Protein AF-A0A7C5SLJ6-F1 (afdb_monomer)

pLDDT: mean 81.87, std 17.74, range [29.31, 98.5]

Solvent-accessible surface area (backbone atoms only — not comparable to full-atom values): 11550 Å² total; per-residue (Å²): 132,82,86,80,80,79,69,95,78,56,47,81,60,58,61,64,65,55,80,86,71,57,45,38,49,37,50,39,62,35,26,90,88,43,89,46,46,55,52,70,67,54,54,52,49,56,41,39,77,71,52,28,40,84,74,45,76,78,46,78,46,74,47,69,99,76,61,54,35,34,39,34,35,35,36,30,28,25,54,71,58,47,50,46,37,69,77,47,61,68,72,78,75,74,52,80,62,54,58,51,52,50,52,37,51,53,49,32,43,76,69,72,28,39,42,30,30,35,40,37,78,49,74,68,43,50,67,40,47,89,58,55,73,74,44,95,68,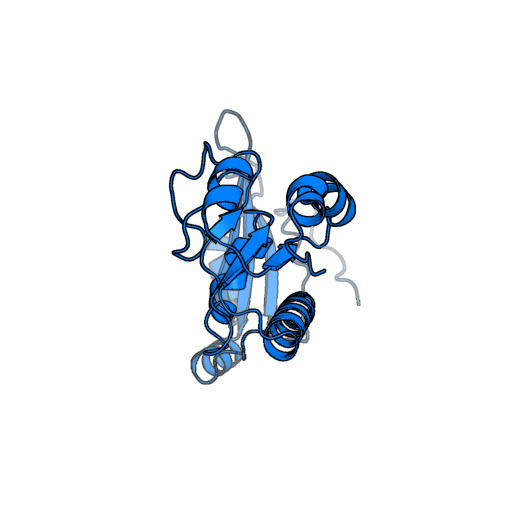36,41,64,67,32,27,28,25,95,72,38,85,86,50,90,42,53,56,68,83,24,50,49,31,34,65,71,60,48,72,72,62,77,53,51,27,38,36,59,47,52,88,91,47,42,73,58,51,55,60,69,43,43,66,43,49,76,71,69,27,49,74,40,114

Mean predicted aligned error: 11.24 Å

Foldseek 3Di:
DDDPDDDPQAAPWPWPCPVPPQKTKTWAKAQPPDRRHDDPVRVQVVVVVVQKHWDDWDDWDQDDPVSRIIITITMIGHPVVSVVCVVPVPDPPCPPCNVVVVVQQVVCQVVQFAEEEEEDLDPQQLVCLVPQPVDPRHHHAAYEYCCLPVPCDHRSRHHYDYPVVVVVVPGQAYEYRDDPCVVVSVVVCVVCVVVVHYYHD

Structure (mmCIF, N/CA/C/O backbone):
data_AF-A0A7C5SLJ6-F1
#
_entry.id   AF-A0A7C5SLJ6-F1
#
loop_
_atom_site.group_PDB
_atom_site.id
_atom_site.type_symbol
_atom_site.label_atom_id
_atom_site.label_alt_id
_atom_site.label_comp_id
_atom_site.label_asym_id
_atom_site.label_entity_id
_atom_site.label_seq_id
_atom_site.pdbx_PDB_ins_code
_atom_site.Cartn_x
_atom_site.Cartn_y
_atom_site.Cartn_z
_atom_site.occupancy
_atom_site.B_iso_or_equiv
_atom_site.auth_seq_id
_atom_site.auth_comp_id
_atom_site.auth_asym_id
_atom_site.auth_atom_id
_atom_site.pdbx_PDB_model_num
ATOM 1 N N . MET A 1 1 ? 9.866 -20.271 -31.020 1.00 29.64 1 MET A N 1
ATOM 2 C CA . MET A 1 1 ? 11.047 -20.522 -31.872 1.00 29.64 1 MET A CA 1
ATOM 3 C C . MET A 1 1 ? 12.108 -19.540 -31.406 1.00 29.64 1 MET A C 1
ATOM 5 O O . MET A 1 1 ? 11.951 -18.357 -31.657 1.00 29.64 1 MET A O 1
ATOM 9 N N . LEU A 1 2 ? 13.062 -19.998 -30.590 1.00 29.31 2 LEU A N 1
ATOM 10 C CA . LEU A 1 2 ? 14.091 -19.147 -29.979 1.00 29.31 2 LEU A CA 1
ATOM 11 C C . LEU A 1 2 ? 14.987 -18.557 -31.077 1.00 29.31 2 LEU A C 1
ATOM 13 O O . LEU A 1 2 ? 15.419 -19.292 -31.970 1.00 29.31 2 LEU A O 1
ATOM 17 N N . ALA A 1 3 ? 15.218 -17.245 -31.023 1.00 29.81 3 ALA A N 1
ATOM 18 C CA . ALA A 1 3 ? 16.084 -16.532 -31.951 1.00 29.81 3 ALA A CA 1
ATOM 19 C C . ALA A 1 3 ? 17.478 -17.181 -31.974 1.00 29.81 3 ALA A C 1
ATOM 21 O O . ALA A 1 3 ? 18.115 -17.375 -30.939 1.00 29.81 3 ALA A O 1
ATOM 22 N N . ARG A 1 4 ? 17.933 -17.571 -33.168 1.00 32.19 4 ARG A N 1
ATOM 23 C CA . ARG A 1 4 ? 19.300 -18.042 -33.397 1.00 32.19 4 ARG A CA 1
ATOM 24 C C . ARG A 1 4 ? 20.203 -16.840 -33.655 1.00 32.19 4 ARG A C 1
ATOM 26 O O . ARG A 1 4 ? 19.975 -16.128 -34.622 1.00 32.19 4 ARG A O 1
ATOM 33 N N . GLY A 1 5 ? 21.262 -16.742 -32.851 1.00 30.36 5 GLY A N 1
ATOM 34 C CA . GLY A 1 5 ? 22.556 -16.165 -33.221 1.00 30.36 5 GLY A CA 1
ATOM 35 C C . GLY A 1 5 ? 22.603 -14.649 -33.364 1.00 30.36 5 GLY A C 1
ATOM 36 O O . GLY A 1 5 ? 22.676 -14.157 -34.483 1.00 3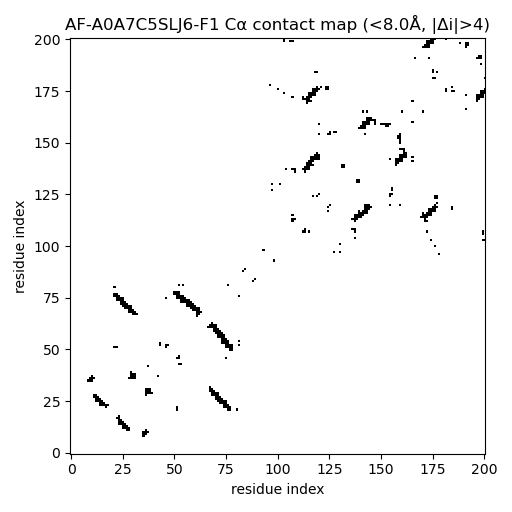0.36 5 GLY A O 1
ATOM 37 N N . ILE A 1 6 ? 22.658 -13.941 -32.236 1.00 35.97 6 ILE A N 1
ATOM 38 C CA . ILE A 1 6 ? 23.202 -12.578 -32.191 1.00 35.97 6 ILE A CA 1
ATOM 39 C C . ILE A 1 6 ? 24.732 -12.706 -31.981 1.00 35.97 6 ILE A C 1
ATOM 41 O O . ILE A 1 6 ? 25.142 -13.537 -31.159 1.00 35.97 6 ILE A O 1
ATOM 45 N N . PRO A 1 7 ? 25.587 -12.010 -32.757 1.00 36.16 7 PRO A N 1
ATOM 46 C CA . PRO A 1 7 ? 27.049 -12.069 -32.635 1.00 36.16 7 PRO A CA 1
ATOM 47 C C . PRO A 1 7 ? 27.544 -11.696 -31.227 1.00 36.16 7 PRO A C 1
ATOM 49 O O . PRO A 1 7 ? 26.913 -10.915 -30.526 1.00 36.16 7 PRO A O 1
ATOM 52 N N . ARG A 1 8 ? 28.692 -12.245 -30.806 1.00 40.47 8 ARG A N 1
ATOM 53 C CA . ARG A 1 8 ? 29.258 -12.092 -29.445 1.00 40.47 8 ARG A CA 1
ATOM 54 C C . ARG A 1 8 ? 29.891 -10.722 -29.137 1.00 40.47 8 ARG A C 1
ATOM 56 O O . ARG A 1 8 ? 30.432 -10.573 -28.047 1.00 40.47 8 ARG A O 1
ATOM 63 N N . ASP A 1 9 ? 29.768 -9.752 -30.038 1.00 38.53 9 ASP A N 1
ATOM 64 C CA . ASP A 1 9 ? 30.368 -8.414 -29.917 1.00 38.53 9 ASP A CA 1
ATOM 65 C C . ASP A 1 9 ? 29.301 -7.297 -29.819 1.00 38.53 9 ASP A C 1
ATOM 67 O O . ASP A 1 9 ? 29.600 -6.123 -30.015 1.00 38.53 9 ASP A O 1
ATOM 71 N N . GLU A 1 10 ? 28.041 -7.653 -29.537 1.00 36.50 10 GLU A N 1
ATOM 72 C CA . GLU A 1 10 ? 26.918 -6.715 -29.412 1.00 36.50 10 GLU A CA 1
ATOM 73 C C . GLU A 1 10 ? 26.439 -6.575 -27.955 1.00 36.50 10 GLU A C 1
ATOM 75 O O . GLU A 1 10 ? 26.551 -7.534 -27.179 1.00 36.50 10 GLU A O 1
ATOM 80 N N . PRO A 1 11 ? 25.884 -5.403 -27.575 1.00 39.12 11 PRO A N 1
ATOM 81 C CA . PRO A 1 11 ? 25.347 -5.166 -26.240 1.00 39.12 11 PRO A CA 1
ATOM 82 C C . PRO A 1 11 ? 24.403 -6.283 -25.849 1.00 39.12 11 PRO A C 1
ATOM 84 O O . PRO A 1 11 ? 23.454 -6.581 -26.576 1.00 39.12 11 PRO A O 1
ATOM 87 N N . ILE A 1 12 ? 24.622 -6.874 -24.675 1.00 40.03 12 ILE A N 1
ATOM 88 C CA . ILE A 1 12 ? 23.667 -7.815 -24.098 1.00 40.03 12 ILE A CA 1
ATOM 89 C C . ILE A 1 12 ? 22.439 -7.004 -23.660 1.00 40.03 12 ILE A C 1
ATOM 91 O O . ILE A 1 12 ? 22.312 -6.606 -22.506 1.00 40.03 12 ILE A O 1
ATOM 95 N N . VAL A 1 13 ? 21.536 -6.735 -24.600 1.00 45.31 13 VAL A N 1
ATOM 96 C CA . VAL A 1 13 ? 20.146 -6.389 -24.311 1.00 45.31 13 VAL A CA 1
ATOM 97 C C . VAL A 1 13 ? 19.401 -7.715 -24.256 1.00 45.31 13 VAL A C 1
ATOM 99 O O . VAL A 1 13 ? 19.182 -8.359 -25.285 1.00 45.31 13 VAL A O 1
ATOM 102 N N . VAL A 1 14 ? 19.038 -8.166 -23.056 1.00 44.38 14 VAL A N 1
ATOM 103 C CA . VAL A 1 14 ? 18.129 -9.308 -22.927 1.00 44.38 14 VAL A CA 1
ATOM 104 C C . VAL A 1 14 ? 16.724 -8.785 -23.208 1.00 44.38 14 VAL A C 1
ATOM 106 O O . VAL A 1 14 ? 15.992 -8.363 -22.321 1.00 44.38 14 VAL A O 1
ATOM 109 N N . LEU A 1 15 ? 16.358 -8.764 -24.487 1.00 48.84 15 LEU A N 1
ATOM 110 C CA . LEU A 1 15 ? 14.982 -8.530 -24.898 1.00 48.84 15 LEU A CA 1
ATOM 111 C C . LEU A 1 15 ? 14.217 -9.848 -24.733 1.00 48.84 15 LEU A C 1
ATOM 113 O O . LEU A 1 15 ? 14.357 -10.749 -25.564 1.00 48.84 15 LEU A O 1
ATOM 117 N N . ASP A 1 16 ? 13.397 -9.978 -23.689 1.00 45.75 16 ASP A N 1
ATOM 118 C CA . ASP A 1 16 ? 12.379 -11.031 -23.671 1.00 45.75 16 ASP A CA 1
ATOM 119 C C . ASP A 1 16 ? 11.230 -10.611 -24.600 1.00 45.75 16 ASP A C 1
ATOM 121 O O . ASP A 1 16 ? 10.244 -9.972 -24.222 1.00 45.75 16 ASP A O 1
ATOM 125 N N . VAL A 1 17 ? 11.422 -10.878 -25.894 1.00 47.41 17 VAL A N 1
ATOM 126 C CA . VAL A 1 17 ? 10.475 -10.489 -26.937 1.00 47.41 17 VAL A CA 1
ATOM 127 C C . VAL A 1 17 ? 9.350 -11.517 -27.002 1.00 47.41 17 VAL A C 1
ATOM 129 O O . VAL A 1 17 ? 9.396 -12.490 -27.761 1.00 47.41 17 VAL A O 1
ATOM 132 N N . GLY A 1 18 ? 8.260 -11.241 -26.294 1.00 46.25 18 GLY A N 1
ATOM 133 C CA . GLY A 1 18 ? 6.945 -11.784 -26.627 1.00 46.25 18 GLY A CA 1
ATOM 134 C C . GLY A 1 18 ? 6.433 -11.202 -27.953 1.00 46.25 18 GLY A C 1
ATOM 135 O O . GLY A 1 18 ? 5.455 -10.466 -27.966 1.00 46.25 18 GLY A O 1
ATOM 136 N N . ALA A 1 19 ? 7.076 -11.509 -29.087 1.00 47.06 19 ALA A N 1
ATOM 137 C CA . ALA A 1 19 ? 6.881 -10.846 -30.392 1.00 47.06 19 ALA A CA 1
ATOM 138 C C . ALA A 1 19 ? 5.447 -10.896 -30.967 1.00 47.06 19 ALA A C 1
ATOM 140 O O . ALA A 1 19 ? 5.159 -10.277 -31.989 1.00 47.06 19 ALA A O 1
ATOM 141 N N . HIS A 1 20 ? 4.533 -11.628 -30.333 1.00 53.47 20 HIS A N 1
ATOM 142 C CA . HIS A 1 20 ? 3.163 -11.813 -30.800 1.00 53.47 20 HIS A CA 1
ATOM 143 C C . HIS A 1 20 ? 2.143 -10.833 -30.198 1.00 53.47 20 HIS A C 1
ATOM 145 O O . HIS A 1 20 ? 0.996 -10.842 -30.636 1.00 53.47 20 HIS A O 1
ATOM 151 N N . THR A 1 21 ? 2.517 -9.980 -29.238 1.00 65.56 21 THR A N 1
ATOM 152 C CA . THR A 1 21 ? 1.543 -9.172 -28.470 1.00 65.56 21 THR A CA 1
ATOM 153 C C . THR A 1 21 ? 1.565 -7.669 -28.757 1.00 65.56 21 THR A C 1
ATOM 155 O O . THR A 1 21 ? 0.714 -6.949 -28.243 1.00 65.56 21 THR A O 1
ATOM 158 N N . GLY A 1 22 ? 2.487 -7.164 -29.586 1.00 81.31 22 GLY A N 1
ATOM 159 C CA . GLY A 1 22 ? 2.608 -5.716 -29.823 1.00 81.31 22 GLY A CA 1
ATOM 160 C C . GLY A 1 22 ? 3.182 -4.937 -28.633 1.00 81.31 22 GLY A C 1
ATOM 161 O O . GLY A 1 22 ? 3.001 -3.723 -28.546 1.00 81.31 22 GLY A O 1
ATOM 162 N N . MET A 1 23 ? 3.862 -5.645 -27.735 1.00 85.25 23 MET A N 1
ATOM 163 C CA . MET A 1 23 ? 4.482 -5.141 -26.520 1.00 85.25 23 MET A CA 1
ATOM 164 C C . MET A 1 23 ? 5.895 -5.711 -26.419 1.00 85.25 23 MET A C 1
ATOM 166 O O . MET A 1 23 ? 6.107 -6.892 -26.691 1.00 85.25 23 MET A O 1
ATOM 170 N N . ILE A 1 24 ? 6.847 -4.874 -26.021 1.00 83.88 24 ILE A N 1
ATOM 171 C CA . ILE A 1 24 ? 8.211 -5.280 -25.695 1.00 83.88 24 ILE A CA 1
ATOM 172 C C . ILE A 1 24 ? 8.523 -4.760 -24.302 1.00 83.88 24 ILE A C 1
ATOM 174 O O . ILE A 1 24 ? 8.504 -3.554 -24.068 1.00 83.88 24 ILE A O 1
ATOM 178 N N . TYR A 1 25 ? 8.808 -5.683 -23.392 1.00 83.00 25 TYR A N 1
ATOM 179 C CA . TYR A 1 25 ? 9.483 -5.372 -22.144 1.00 83.00 25 TYR A CA 1
ATOM 180 C C . TYR A 1 25 ? 10.982 -5.565 -22.376 1.00 83.00 25 TYR A C 1
ATOM 182 O O . TYR A 1 25 ? 11.392 -6.595 -22.917 1.00 83.00 25 TYR A O 1
ATOM 190 N N . ALA A 1 26 ? 11.783 -4.564 -22.025 1.00 82.00 26 ALA A N 1
ATOM 191 C CA . ALA A 1 26 ? 13.233 -4.662 -22.083 1.00 82.00 26 ALA A CA 1
ATOM 192 C C . ALA A 1 26 ? 13.821 -4.405 -20.698 1.00 82.00 26 ALA A C 1
ATOM 194 O O . ALA A 1 26 ? 13.546 -3.369 -20.088 1.00 82.00 26 ALA A O 1
ATOM 195 N N . GLU A 1 27 ? 14.659 -5.341 -20.265 1.00 80.38 27 GLU A N 1
ATOM 196 C CA . GLU A 1 27 ? 15.629 -5.147 -19.195 1.00 80.38 27 GLU A CA 1
ATOM 197 C C . GLU A 1 27 ? 16.953 -4.751 -19.86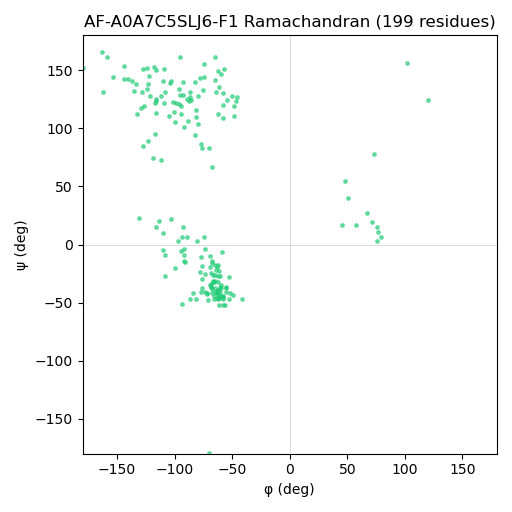3 1.00 80.38 27 GLU A C 1
ATOM 199 O O . GLU A 1 27 ? 17.492 -5.477 -20.707 1.00 80.38 27 GLU A O 1
ATOM 204 N N . ALA A 1 28 ? 17.451 -3.558 -19.549 1.00 80.44 28 ALA A N 1
ATOM 205 C CA . ALA A 1 28 ? 18.642 -2.996 -20.167 1.00 80.44 28 ALA A CA 1
ATOM 206 C C . ALA A 1 28 ? 19.686 -2.634 -19.113 1.00 80.44 28 ALA A C 1
ATOM 208 O O . ALA A 1 28 ? 19.396 -1.986 -18.110 1.00 80.44 28 ALA A O 1
ATOM 209 N N . HIS A 1 29 ? 20.930 -3.019 -19.381 1.00 77.44 29 HIS A N 1
ATOM 210 C CA . HIS A 1 29 ? 22.090 -2.588 -18.615 1.00 77.44 29 HIS A CA 1
ATOM 211 C C . HIS A 1 29 ? 22.775 -1.461 -19.381 1.00 77.44 29 HIS A C 1
ATOM 213 O O . HIS A 1 29 ? 23.428 -1.688 -20.398 1.00 77.44 29 HIS A O 1
ATOM 219 N N . LEU A 1 30 ? 22.609 -0.237 -18.898 1.00 78.56 30 LEU A N 1
ATOM 220 C CA . LEU A 1 30 ? 23.226 0.948 -19.466 1.00 78.56 30 LEU A CA 1
ATOM 221 C C . LEU A 1 30 ? 24.557 1.167 -18.740 1.00 78.56 30 LEU A C 1
ATOM 223 O O . LEU A 1 30 ? 24.591 1.646 -17.604 1.00 78.56 30 LEU A O 1
ATOM 227 N N . ALA A 1 31 ? 25.648 0.769 -19.385 1.00 77.19 31 ALA A N 1
ATOM 228 C CA . ALA A 1 31 ? 27.006 0.994 -18.906 1.00 77.19 31 ALA A CA 1
ATOM 229 C C . ALA A 1 31 ? 27.775 1.765 -19.989 1.00 77.19 31 ALA A C 1
ATOM 231 O O . ALA A 1 31 ? 28.353 1.136 -20.872 1.00 77.19 31 ALA A O 1
ATOM 232 N N . PRO A 1 32 ? 27.746 3.112 -19.984 1.00 64.06 32 PRO A N 1
ATOM 233 C CA . PRO A 1 32 ? 28.249 3.924 -21.098 1.00 64.06 32 PR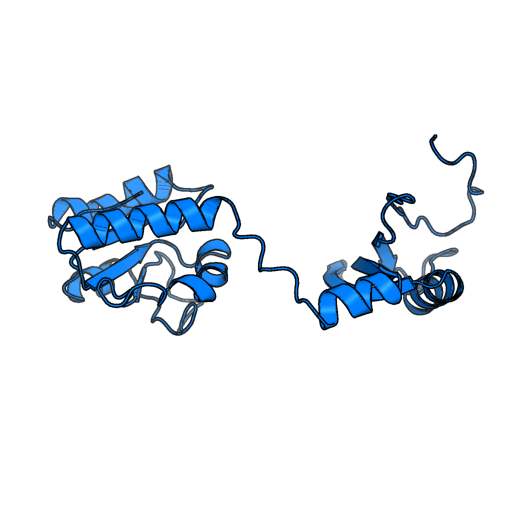O A CA 1
ATOM 234 C C . PRO A 1 32 ? 29.745 3.719 -21.383 1.00 64.06 32 PRO A C 1
ATOM 236 O O . PRO A 1 32 ? 30.184 3.947 -22.506 1.00 64.06 32 PRO A O 1
ATOM 239 N N . ASP A 1 33 ? 30.502 3.251 -20.388 1.00 70.81 33 ASP A N 1
ATOM 240 C CA . ASP A 1 33 ? 31.942 2.996 -20.489 1.00 70.81 33 ASP A CA 1
ATOM 241 C C . ASP A 1 33 ? 32.276 1.552 -20.918 1.00 70.81 33 ASP A C 1
ATOM 243 O O . ASP A 1 33 ? 33.447 1.212 -21.104 1.00 70.81 33 ASP A O 1
ATOM 247 N N . CYS A 1 34 ? 31.276 0.676 -21.070 1.00 67.94 34 CYS A N 1
ATOM 248 C CA . CYS A 1 34 ? 31.488 -0.686 -21.546 1.00 67.94 34 CYS A CA 1
ATOM 249 C C . CYS A 1 34 ? 31.461 -0.728 -23.076 1.00 67.94 34 CYS A C 1
ATOM 251 O O . CYS A 1 34 ? 30.499 -0.298 -23.712 1.00 67.94 34 CYS A O 1
ATOM 253 N N . GLU A 1 35 ? 32.512 -1.293 -23.671 1.00 67.88 35 GLU A N 1
ATOM 254 C CA . GLU A 1 35 ? 32.555 -1.543 -25.109 1.00 67.88 35 GLU A CA 1
ATOM 255 C C . GLU A 1 35 ? 31.376 -2.428 -25.522 1.00 67.88 35 GLU A C 1
ATOM 257 O O . GLU A 1 35 ? 31.087 -3.450 -24.895 1.00 67.88 35 GLU A O 1
ATOM 262 N N . GLY A 1 36 ? 30.669 -1.986 -26.559 1.00 65.00 36 GLY A N 1
ATOM 263 C CA . GLY A 1 36 ? 29.455 -2.636 -27.012 1.00 65.00 36 GLY A CA 1
ATOM 264 C C . GLY A 1 36 ? 28.237 -2.356 -26.140 1.00 65.00 36 GLY A C 1
ATOM 265 O O . GLY A 1 36 ? 27.254 -3.021 -26.357 1.00 65.00 36 GLY A O 1
ATOM 266 N N . ALA A 1 37 ? 28.213 -1.425 -25.183 1.00 68.00 37 ALA A N 1
ATOM 267 C CA . ALA A 1 37 ? 26.952 -1.037 -24.541 1.00 68.00 37 ALA A CA 1
ATOM 268 C C . ALA A 1 37 ? 26.085 -0.163 -25.468 1.00 68.00 37 ALA A C 1
ATOM 270 O O . ALA A 1 37 ? 26.599 0.678 -26.203 1.00 68.00 37 ALA A O 1
ATOM 271 N N . ALA A 1 38 ? 24.761 -0.334 -25.410 1.00 71.56 38 ALA A N 1
ATOM 272 C CA . ALA A 1 38 ? 23.814 0.560 -26.074 1.00 71.56 38 ALA A CA 1
ATOM 273 C C . ALA A 1 38 ? 23.363 1.659 -25.107 1.00 71.56 38 ALA A C 1
ATOM 275 O O . ALA A 1 38 ? 23.090 1.390 -23.932 1.00 71.56 38 ALA A O 1
ATOM 276 N N . LEU A 1 39 ? 23.229 2.893 -25.596 1.00 82.94 39 LEU A N 1
ATOM 277 C CA . LEU A 1 39 ? 22.560 3.939 -24.832 1.00 82.94 39 LEU A CA 1
ATOM 278 C C . LEU A 1 39 ? 21.049 3.694 -24.844 1.00 82.94 39 LEU A C 1
ATOM 280 O O . LEU A 1 39 ? 20.493 3.120 -25.782 1.00 82.94 39 LEU A O 1
ATOM 284 N N . PHE A 1 40 ? 20.348 4.212 -23.834 1.00 84.50 40 PHE A N 1
ATOM 285 C CA . PHE A 1 40 ? 18.884 4.180 -23.824 1.00 84.50 40 PHE A CA 1
ATOM 286 C C . PHE A 1 40 ? 18.285 4.819 -25.087 1.00 84.50 40 PHE A C 1
ATOM 288 O O . PHE A 1 40 ? 17.299 4.318 -25.621 1.00 84.50 40 PHE A O 1
ATOM 295 N N . SER A 1 41 ? 18.899 5.897 -25.590 1.00 85.94 41 SER A N 1
ATOM 296 C CA . SER A 1 41 ? 18.493 6.547 -26.840 1.00 85.94 41 SER A CA 1
ATOM 297 C C . SER A 1 41 ? 18.560 5.611 -28.040 1.00 85.94 41 SER A C 1
ATOM 299 O O . SER A 1 41 ? 17.689 5.679 -28.902 1.00 85.94 41 SER A O 1
ATOM 301 N N . ASP A 1 42 ? 19.559 4.730 -28.086 1.00 87.12 42 ASP A N 1
ATOM 302 C CA . ASP A 1 42 ? 19.758 3.806 -29.202 1.00 87.12 42 ASP A CA 1
ATOM 303 C C . ASP A 1 42 ? 18.703 2.699 -29.159 1.00 87.12 42 ASP A C 1
ATOM 305 O O . ASP A 1 42 ? 18.111 2.354 -30.184 1.00 87.12 42 ASP A O 1
ATOM 309 N N . ILE A 1 43 ? 18.404 2.203 -27.953 1.00 86.44 43 ILE A N 1
ATOM 310 C CA . ILE A 1 43 ? 17.323 1.243 -27.709 1.00 86.44 43 ILE A CA 1
ATOM 311 C C . ILE A 1 43 ? 15.971 1.864 -28.093 1.00 86.44 43 ILE A C 1
ATOM 313 O O . ILE A 1 43 ? 15.234 1.280 -28.889 1.00 86.44 43 ILE A O 1
ATOM 317 N N . ASP A 1 44 ? 15.649 3.060 -27.585 1.00 89.25 44 ASP A N 1
ATOM 318 C CA . ASP A 1 44 ? 14.374 3.730 -27.874 1.00 89.25 44 ASP A CA 1
ATOM 319 C C . ASP A 1 44 ? 14.229 4.037 -29.370 1.00 89.25 44 ASP A C 1
ATOM 321 O O . ASP A 1 44 ? 13.177 3.766 -29.948 1.00 89.25 44 ASP A O 1
ATOM 325 N N . GLN A 1 45 ? 15.281 4.535 -30.028 1.00 90.50 45 GLN A N 1
ATOM 326 C CA . GLN A 1 45 ? 15.250 4.808 -31.465 1.00 90.50 45 GLN A CA 1
ATOM 327 C C . GLN A 1 45 ? 15.039 3.525 -32.276 1.00 90.50 45 GLN A C 1
ATOM 329 O O . GLN A 1 45 ? 14.156 3.484 -33.133 1.00 90.50 45 GLN A O 1
ATOM 334 N N . THR A 1 46 ? 15.768 2.454 -31.954 1.00 88.44 46 THR A N 1
ATOM 335 C CA . THR A 1 46 ? 15.612 1.155 -32.622 1.00 88.44 46 THR A CA 1
ATOM 336 C C . THR A 1 46 ? 14.177 0.644 -32.499 1.00 88.44 46 THR A C 1
ATOM 338 O O . THR A 1 46 ? 13.578 0.210 -33.482 1.00 88.44 46 THR A O 1
ATOM 341 N N . LEU A 1 47 ? 13.577 0.722 -31.309 1.00 89.50 47 LEU A N 1
ATOM 342 C CA . LEU A 1 47 ? 12.200 0.276 -31.087 1.00 89.50 47 LEU A CA 1
ATOM 343 C C . LEU A 1 47 ? 11.178 1.186 -31.790 1.00 89.50 47 LEU A C 1
ATOM 345 O O . LEU A 1 47 ? 10.182 0.694 -32.329 1.00 89.50 47 LEU A O 1
ATOM 349 N N . ARG A 1 48 ? 11.439 2.497 -31.870 1.00 90.50 48 ARG A N 1
ATOM 350 C CA . ARG A 1 48 ? 10.615 3.442 -32.642 1.00 90.50 48 ARG A CA 1
ATOM 351 C C . ARG A 1 48 ? 10.598 3.146 -34.127 1.00 90.50 48 ARG A C 1
ATOM 353 O O . ARG A 1 48 ? 9.524 3.245 -34.727 1.00 90.50 48 ARG A O 1
ATOM 360 N N . ASP A 1 49 ? 11.736 2.758 -34.688 1.00 90.88 49 ASP A N 1
ATOM 361 C CA . ASP A 1 49 ? 11.852 2.370 -36.095 1.00 90.88 49 ASP A CA 1
ATOM 362 C C . ASP A 1 49 ? 11.031 1.102 -36.399 1.00 90.88 49 ASP A C 1
ATOM 364 O O . ASP A 1 49 ? 10.571 0.906 -37.523 1.00 90.88 49 ASP A O 1
ATOM 368 N N . HIS A 1 50 ? 10.735 0.299 -35.371 1.00 88.56 50 HIS A N 1
ATOM 369 C CA . HIS A 1 50 ? 9.840 -0.861 -35.432 1.00 88.56 50 HIS A CA 1
ATOM 370 C C . HIS A 1 50 ? 8.378 -0.538 -35.060 1.00 88.56 50 HIS A C 1
ATOM 372 O O 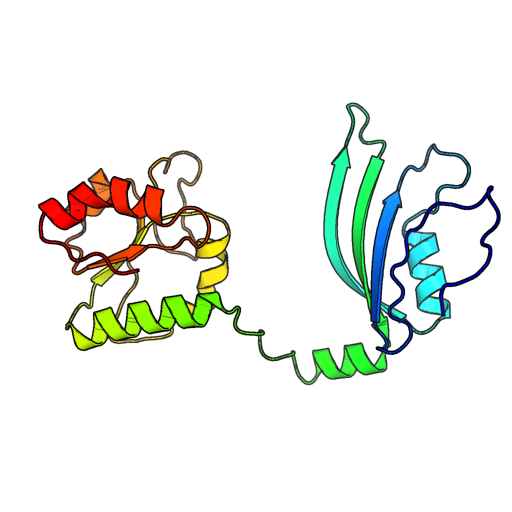. HIS A 1 50 ? 7.576 -1.442 -34.819 1.00 88.56 50 HIS A O 1
ATOM 378 N N . GLY A 1 51 ? 7.999 0.744 -35.022 1.00 90.94 51 GLY A N 1
ATOM 379 C CA . GLY A 1 51 ? 6.622 1.178 -34.760 1.00 90.94 51 GLY A CA 1
ATOM 380 C C . GLY A 1 51 ? 6.187 1.070 -33.296 1.00 90.94 51 GLY A C 1
ATOM 381 O O . GLY A 1 51 ? 4.990 1.137 -33.003 1.00 90.94 51 GLY A O 1
ATOM 382 N N . LEU A 1 52 ? 7.138 0.908 -32.375 1.00 92.00 52 LEU A N 1
ATOM 383 C CA . LEU A 1 52 ? 6.884 0.913 -30.941 1.00 92.00 52 LEU A CA 1
ATOM 384 C C . LEU A 1 52 ? 7.126 2.311 -30.353 1.00 92.00 52 LEU A C 1
ATOM 386 O O . LEU A 1 52 ? 7.774 3.181 -30.943 1.00 92.00 52 LEU A O 1
ATOM 390 N N . ARG A 1 53 ? 6.577 2.553 -29.170 1.00 93.75 53 ARG A N 1
ATOM 391 C CA . ARG A 1 53 ? 6.766 3.769 -28.382 1.00 93.75 53 ARG A CA 1
ATOM 392 C C . ARG A 1 53 ? 6.963 3.396 -26.934 1.00 93.75 53 ARG A C 1
ATOM 394 O O . ARG A 1 53 ? 6.255 2.524 -26.430 1.00 93.75 53 ARG A O 1
ATOM 401 N N . LEU A 1 54 ? 7.869 4.100 -26.269 1.00 92.38 54 LEU A N 1
ATOM 402 C CA . LEU A 1 54 ? 8.019 4.000 -24.829 1.00 92.38 54 LEU A CA 1
ATOM 403 C C . LEU A 1 54 ? 6.685 4.349 -24.157 1.00 92.38 54 LEU A C 1
ATOM 405 O O . LEU A 1 54 ? 6.153 5.447 -24.334 1.00 92.38 54 LEU A O 1
ATOM 409 N N . HIS A 1 55 ? 6.150 3.398 -23.402 1.00 89.75 55 HIS A N 1
ATOM 410 C CA . HIS A 1 55 ? 4.960 3.584 -22.588 1.00 89.75 55 HIS A CA 1
ATOM 411 C C . HIS A 1 55 ? 5.336 3.979 -21.163 1.00 89.75 55 HIS A C 1
ATOM 413 O O . HIS A 1 55 ? 4.825 4.973 -20.649 1.00 89.75 55 HIS A O 1
ATOM 419 N N . GLN A 1 56 ? 6.230 3.210 -20.536 1.00 87.38 56 GLN A N 1
ATOM 420 C CA . GLN A 1 56 ? 6.585 3.387 -19.134 1.00 87.38 56 GLN A CA 1
ATOM 421 C C . GLN A 1 56 ? 7.999 2.882 -18.847 1.00 87.38 56 GLN A C 1
ATOM 423 O O . GLN A 1 56 ? 8.428 1.868 -19.390 1.00 87.38 56 GLN A O 1
ATOM 428 N N . ILE A 1 57 ? 8.689 3.577 -17.945 1.00 87.69 57 ILE A N 1
ATOM 429 C CA . ILE A 1 57 ? 9.870 3.071 -17.248 1.00 87.69 57 ILE A CA 1
ATOM 430 C C . ILE A 1 57 ? 9.406 2.576 -15.875 1.00 87.69 57 ILE A C 1
ATOM 432 O O . ILE A 1 57 ? 8.781 3.333 -15.128 1.00 87.69 57 ILE A O 1
ATOM 436 N N . HIS A 1 58 ? 9.638 1.301 -15.580 1.00 80.12 58 HIS A N 1
ATOM 437 C CA . HIS A 1 58 ? 9.200 0.643 -14.351 1.00 80.12 58 HIS A CA 1
ATOM 438 C C . HIS A 1 58 ? 10.202 0.830 -13.218 1.00 80.12 58 HIS A C 1
ATOM 440 O O . HIS A 1 58 ? 9.808 1.208 -12.115 1.00 80.12 58 HIS A O 1
ATOM 446 N N . GLU A 1 59 ? 11.482 0.616 -13.500 1.00 81.44 59 GLU A N 1
ATOM 447 C CA . GLU A 1 59 ? 12.553 0.741 -12.521 1.00 81.44 59 GLU A CA 1
ATOM 448 C C . GLU A 1 59 ? 13.806 1.312 -13.181 1.00 81.44 59 GLU A C 1
ATOM 450 O O . GLU A 1 59 ? 14.108 1.015 -14.336 1.00 81.44 59 GLU A O 1
ATOM 455 N N . ILE A 1 60 ? 14.519 2.157 -12.436 1.00 83.50 60 ILE A N 1
ATOM 456 C CA . ILE A 1 60 ? 15.874 2.591 -12.763 1.00 83.50 60 ILE A CA 1
ATOM 457 C C . ILE A 1 60 ? 16.712 2.374 -11.510 1.00 83.50 60 ILE A C 1
ATOM 459 O O . ILE A 1 60 ? 16.460 3.005 -10.480 1.00 83.50 60 ILE A O 1
ATOM 463 N N . THR A 1 61 ? 17.721 1.516 -11.597 1.00 79.12 61 THR A N 1
ATOM 464 C CA . THR A 1 61 ? 18.626 1.235 -10.483 1.00 79.12 61 THR A CA 1
ATOM 465 C C . THR A 1 61 ? 20.036 1.654 -10.859 1.00 79.12 61 THR A C 1
ATOM 467 O O . THR A 1 61 ? 20.616 1.143 -11.811 1.00 79.12 61 THR A O 1
ATOM 470 N N . THR A 1 62 ? 20.628 2.552 -10.079 1.00 77.38 62 THR A N 1
ATOM 471 C CA . THR A 1 62 ? 22.062 2.856 -10.155 1.00 77.38 62 THR A CA 1
ATOM 472 C C . THR A 1 62 ? 22.820 1.920 -9.214 1.00 77.38 62 THR A C 1
ATOM 474 O O . THR A 1 62 ? 22.502 1.873 -8.023 1.00 77.38 62 THR A O 1
ATOM 477 N N . A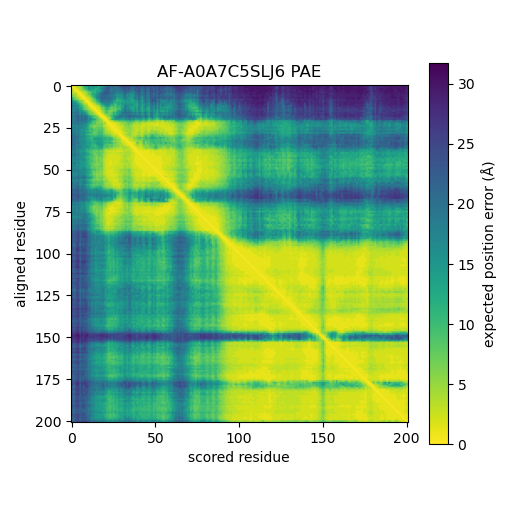RG A 1 63 ? 23.824 1.188 -9.707 1.00 66.00 63 ARG A N 1
ATOM 478 C CA . ARG A 1 63 ? 24.733 0.382 -8.871 1.00 66.00 63 ARG A CA 1
ATOM 479 C C . ARG A 1 63 ? 26.193 0.802 -9.065 1.00 66.00 63 ARG A C 1
ATOM 481 O O . ARG A 1 63 ? 26.604 1.122 -10.177 1.00 66.00 63 ARG A O 1
ATOM 488 N N . GLY A 1 64 ? 26.963 0.729 -7.975 1.00 61.28 64 GLY A N 1
ATOM 489 C CA . GLY A 1 64 ? 28.399 1.029 -7.922 1.00 61.28 64 GLY A CA 1
ATOM 490 C C . GLY A 1 64 ? 28.718 2.402 -7.322 1.00 61.28 64 GLY A C 1
ATOM 491 O O . GLY A 1 64 ? 27.880 3.302 -7.353 1.00 61.28 64 GLY A O 1
ATOM 492 N N . ASP A 1 65 ? 29.935 2.545 -6.790 1.00 60.78 65 ASP A N 1
ATOM 493 C CA . ASP A 1 65 ? 30.428 3.782 -6.158 1.00 60.78 65 ASP A CA 1
ATOM 494 C C . ASP A 1 65 ? 30.517 4.959 -7.152 1.00 60.78 65 ASP A C 1
ATOM 496 O O . ASP A 1 65 ? 30.449 6.120 -6.752 1.00 60.78 65 ASP A O 1
ATOM 500 N N . ASP A 1 66 ? 30.550 4.647 -8.452 1.00 61.34 66 ASP A N 1
ATOM 501 C CA . ASP A 1 66 ? 30.783 5.608 -9.533 1.00 61.34 66 ASP A CA 1
ATOM 502 C C . ASP A 1 66 ? 29.540 5.872 -10.412 1.00 61.34 66 ASP A C 1
ATOM 504 O O . ASP A 1 66 ?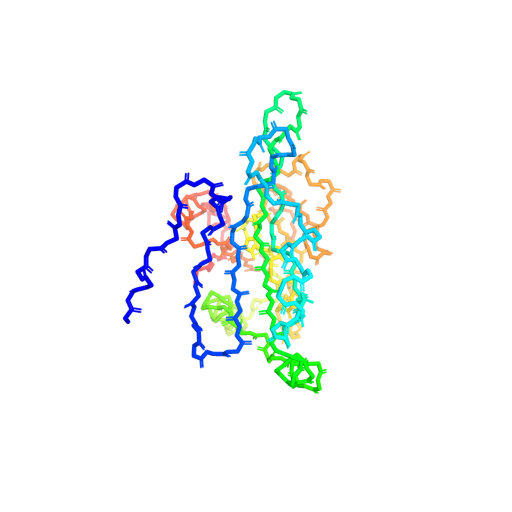 29.652 6.494 -11.465 1.00 61.34 66 ASP A O 1
ATOM 508 N N . LEU A 1 67 ? 28.343 5.393 -10.027 1.00 56.62 67 LEU A N 1
ATOM 509 C CA . LEU A 1 67 ? 27.091 5.515 -10.814 1.00 56.62 67 LEU A CA 1
ATOM 510 C C . LEU A 1 67 ? 27.158 4.919 -12.240 1.00 56.62 67 LEU A C 1
ATOM 512 O O . LEU A 1 67 ? 26.309 5.213 -13.080 1.00 56.62 67 LEU A O 1
ATOM 516 N N . GLN A 1 68 ? 28.150 4.073 -12.523 1.00 60.06 68 GLN A N 1
ATOM 517 C CA . GLN A 1 68 ? 28.475 3.639 -13.886 1.00 60.06 68 GLN A CA 1
ATOM 518 C C . GLN A 1 68 ? 27.527 2.589 -14.471 1.00 60.06 68 GLN A C 1
ATOM 520 O O . GLN A 1 68 ? 27.512 2.403 -15.684 1.00 60.06 68 GLN A O 1
ATOM 525 N N . THR A 1 69 ? 26.746 1.882 -13.650 1.00 58.88 69 THR A N 1
ATOM 526 C CA . THR A 1 69 ? 25.767 0.906 -14.147 1.00 58.88 69 THR A CA 1
ATOM 527 C C . THR A 1 69 ? 24.363 1.351 -13.790 1.00 58.88 69 THR A C 1
ATOM 529 O O . THR A 1 69 ? 23.985 1.362 -12.614 1.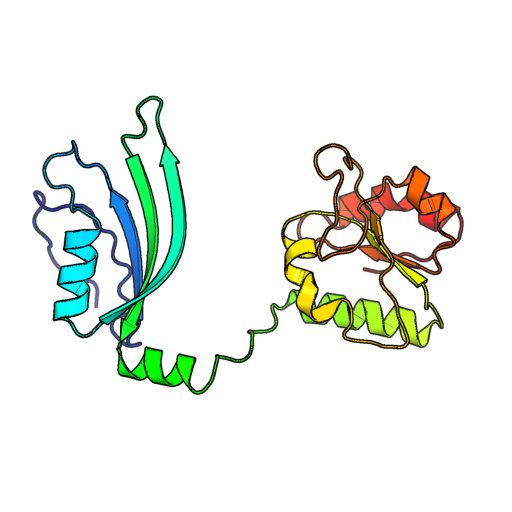00 58.88 69 THR A O 1
ATOM 532 N N . VAL A 1 70 ? 23.585 1.681 -14.818 1.00 72.75 70 VAL A N 1
ATOM 533 C CA . VAL A 1 70 ? 22.152 1.929 -14.695 1.00 72.75 70 VAL A CA 1
ATOM 534 C C . VAL A 1 70 ? 21.419 0.723 -15.262 1.00 72.75 70 VAL A C 1
ATOM 536 O O . VAL A 1 70 ? 21.458 0.475 -16.464 1.00 72.75 70 VAL A O 1
ATOM 539 N N . GLN A 1 71 ? 20.771 -0.049 -14.398 1.00 80.81 71 GLN A N 1
ATOM 540 C CA . GLN A 1 71 ? 19.788 -1.035 -14.833 1.00 80.81 71 GLN A CA 1
ATOM 541 C C . GLN A 1 71 ? 18.452 -0.328 -15.048 1.00 80.81 71 GLN A C 1
ATOM 543 O O . GLN A 1 71 ? 18.090 0.569 -14.282 1.00 80.81 71 GLN A O 1
ATOM 548 N N . LEU A 1 72 ? 17.755 -0.708 -16.108 1.00 85.44 72 LEU A N 1
ATOM 549 C CA . LEU A 1 72 ? 16.482 -0.138 -16.512 1.00 85.44 72 LEU A CA 1
ATOM 550 C C . LEU A 1 72 ? 15.516 -1.256 -16.878 1.00 85.44 72 LEU A C 1
ATOM 552 O O . LEU A 1 72 ? 15.823 -2.061 -17.755 1.00 85.44 72 LEU A O 1
ATOM 556 N N . ASP A 1 73 ? 14.308 -1.156 -16.338 1.00 83.88 73 ASP A N 1
ATOM 557 C CA . ASP A 1 73 ? 13.153 -1.922 -16.783 1.00 83.88 73 ASP A CA 1
ATOM 558 C C . ASP A 1 73 ? 12.172 -0.990 -17.479 1.00 83.88 73 ASP A C 1
ATOM 560 O O . ASP A 1 73 ? 11.681 -0.029 -16.877 1.00 83.88 73 ASP A O 1
ATOM 564 N N . ALA A 1 74 ? 11.849 -1.257 -18.741 1.00 88.25 74 ALA A N 1
ATOM 565 C CA . ALA A 1 74 ? 10.939 -0.406 -19.495 1.00 88.25 74 ALA A CA 1
ATOM 566 C C . ALA A 1 74 ? 10.032 -1.185 -20.450 1.00 88.25 74 ALA A C 1
ATOM 568 O O . ALA A 1 74 ? 10.351 -2.277 -20.921 1.00 88.25 74 ALA A O 1
ATOM 569 N N . LEU A 1 75 ? 8.871 -0.590 -20.723 1.00 89.50 75 LEU A N 1
ATOM 570 C CA . LEU A 1 75 ? 7.828 -1.138 -21.575 1.00 89.50 75 LEU A CA 1
ATOM 571 C C . LEU A 1 75 ? 7.621 -0.252 -22.797 1.00 89.50 75 LEU A C 1
ATOM 573 O O . LEU A 1 75 ? 7.275 0.927 -22.679 1.00 89.50 75 LEU A O 1
ATOM 577 N N . TRP A 1 76 ? 7.750 -0.851 -23.973 1.00 91.44 76 TRP A N 1
ATOM 578 C CA . TRP A 1 76 ? 7.387 -0.266 -25.253 1.00 91.44 76 TRP A CA 1
ATOM 579 C C . TRP A 1 76 ? 6.156 -0.966 -25.816 1.00 91.44 76 TRP A C 1
ATOM 581 O O . TRP A 1 76 ? 6.020 -2.186 -25.741 1.00 91.44 76 TRP A O 1
ATOM 591 N N . LEU A 1 77 ? 5.259 -0.192 -26.414 1.00 90.88 77 LEU A N 1
ATOM 592 C CA . LEU A 1 77 ? 4.013 -0.675 -27.006 1.00 90.88 77 LEU A CA 1
ATOM 593 C C . LEU A 1 77 ? 3.897 -0.174 -28.439 1.00 90.88 77 LEU A C 1
ATOM 595 O O . LEU A 1 77 ? 4.388 0.909 -28.755 1.00 90.88 77 LEU A O 1
ATOM 599 N N . ARG A 1 78 ? 3.211 -0.917 -29.308 1.00 92.81 78 ARG A N 1
ATOM 600 C CA . ARG A 1 78 ? 2.825 -0.381 -30.620 1.00 92.81 78 ARG A CA 1
ATOM 601 C C . ARG A 1 78 ? 1.950 0.858 -30.448 1.00 92.81 78 ARG A C 1
ATOM 603 O O . ARG A 1 78 ? 1.148 0.925 -29.517 1.00 92.81 78 ARG A O 1
ATOM 610 N N . GLU A 1 79 ? 2.073 1.812 -31.368 1.00 89.31 79 GLU A N 1
ATOM 611 C CA . GLU A 1 79 ? 1.317 3.073 -31.308 1.00 89.31 79 GLU A CA 1
ATOM 612 C C . GLU A 1 79 ? -0.205 2.842 -31.231 1.00 89.31 79 GLU A C 1
ATOM 614 O O . GLU A 1 79 ? -0.883 3.469 -30.424 1.00 89.31 79 GLU A O 1
ATOM 619 N N . ASP A 1 80 ? -0.751 1.888 -31.988 1.00 90.25 80 ASP A N 1
ATOM 620 C CA . ASP A 1 80 ? -2.187 1.583 -31.987 1.00 90.25 80 ASP A CA 1
ATOM 621 C C . ASP A 1 80 ? -2.677 0.965 -30.666 1.00 90.25 80 ASP A C 1
ATOM 623 O O . ASP A 1 80 ? -3.768 1.287 -30.181 1.00 90.25 80 ASP A O 1
ATOM 627 N N . LEU A 1 81 ? -1.857 0.121 -30.037 1.00 85.00 81 LEU A N 1
ATOM 628 C CA . LEU A 1 81 ? -2.130 -0.408 -28.702 1.00 85.00 81 LEU A CA 1
ATOM 629 C C . LEU A 1 81 ? -2.058 0.704 -27.648 1.00 85.00 81 LEU A C 1
ATOM 631 O O . LEU A 1 81 ? -2.924 0.793 -26.780 1.00 85.00 81 LEU A O 1
ATOM 635 N N . LEU A 1 82 ? -1.069 1.591 -27.753 1.00 85.94 82 LEU A N 1
ATOM 636 C CA . LEU A 1 82 ? -0.914 2.733 -26.859 1.00 85.94 82 LEU A CA 1
ATOM 637 C C . LEU A 1 82 ? -2.094 3.709 -26.974 1.00 85.94 82 LEU A C 1
ATOM 639 O O . LEU A 1 82 ? -2.608 4.173 -25.958 1.00 85.94 82 LEU A O 1
ATOM 643 N N . GLU A 1 83 ? -2.569 3.992 -28.189 1.00 87.88 83 GLU A N 1
ATOM 644 C CA . GLU A 1 83 ? -3.800 4.755 -28.414 1.00 87.88 83 GLU A CA 1
ATOM 645 C C . GLU A 1 83 ? -5.020 4.062 -27.806 1.00 87.88 83 GLU A C 1
ATOM 647 O O . GLU A 1 83 ? -5.864 4.727 -27.206 1.00 87.88 83 GLU A O 1
ATOM 652 N N . THR A 1 84 ? -5.104 2.736 -27.924 1.00 83.44 84 THR A N 1
ATOM 653 C CA . THR A 1 84 ? -6.192 1.949 -27.334 1.00 83.44 84 THR A CA 1
ATOM 654 C C . THR A 1 84 ? -6.199 2.077 -25.813 1.00 83.44 84 THR A C 1
ATOM 656 O O . THR A 1 84 ? -7.246 2.392 -25.255 1.00 83.44 84 THR A O 1
ATOM 659 N N . ILE A 1 85 ? -5.044 1.933 -25.153 1.00 82.44 85 ILE A N 1
ATOM 660 C CA . ILE A 1 85 ? -4.899 2.122 -23.699 1.00 82.44 85 ILE A CA 1
ATOM 661 C C . ILE A 1 85 ? -5.175 3.576 -23.302 1.00 82.44 85 ILE A C 1
ATOM 663 O O . ILE A 1 85 ? -5.770 3.832 -22.269 1.00 82.44 85 ILE A O 1
ATOM 667 N N . ARG A 1 86 ? -4.776 4.568 -24.103 1.00 82.50 86 ARG A N 1
ATOM 668 C CA . ARG A 1 86 ? -5.069 5.980 -23.795 1.00 82.50 86 ARG A CA 1
ATOM 669 C C . ARG A 1 86 ? -6.560 6.300 -23.897 1.00 82.50 86 ARG A C 1
ATOM 671 O O . ARG A 1 86 ? -7.064 7.086 -23.102 1.00 82.50 86 ARG A O 1
ATOM 678 N N . ARG A 1 87 ? -7.255 5.723 -24.883 1.00 82.69 87 ARG A N 1
ATOM 679 C CA . ARG A 1 87 ? -8.703 5.910 -25.089 1.00 82.69 87 ARG A CA 1
ATOM 680 C C . ARG A 1 87 ? -9.532 5.115 -24.089 1.00 82.69 87 ARG A C 1
ATOM 682 O O . ARG A 1 87 ? -10.562 5.599 -23.641 1.00 82.69 87 ARG A O 1
ATOM 689 N N . ASN A 1 88 ? -9.067 3.920 -23.754 1.00 74.06 88 ASN A N 1
ATOM 690 C CA . ASN A 1 88 ? -9.646 3.036 -22.761 1.00 74.06 88 ASN A CA 1
ATOM 691 C C . ASN A 1 88 ? -8.519 2.653 -21.807 1.00 74.06 88 ASN A C 1
ATOM 693 O O . ASN A 1 88 ? -7.881 1.619 -22.036 1.00 74.06 88 ASN A O 1
ATOM 697 N N . PRO A 1 89 ? -8.232 3.487 -20.785 1.00 70.69 89 PRO A N 1
ATOM 698 C CA . PRO A 1 89 ? -7.284 3.119 -19.744 1.00 70.69 89 PRO A CA 1
ATOM 699 C C . PRO A 1 89 ? -7.679 1.727 -19.301 1.00 70.69 89 PRO A C 1
ATOM 701 O O . PRO A 1 89 ? -8.839 1.538 -18.927 1.00 70.69 89 PRO A O 1
ATOM 704 N N . LEU A 1 90 ? -6.769 0.755 -19.455 1.00 60.94 90 LEU A N 1
ATOM 705 C CA . LEU A 1 90 ? -7.030 -0.598 -18.981 1.00 60.94 90 LEU A CA 1
ATOM 706 C C . LEU A 1 90 ? -7.578 -0.430 -17.574 1.00 60.94 90 LEU A C 1
ATOM 708 O O . LEU A 1 90 ? -6.950 0.260 -16.760 1.00 60.94 90 LEU A O 1
ATOM 712 N N . GLU A 1 91 ? -8.780 -0.963 -17.331 1.00 60.66 91 GLU A N 1
ATOM 713 C CA . GLU A 1 91 ? -9.318 -0.997 -15.980 1.00 60.66 91 GLU A CA 1
ATOM 714 C C . GLU A 1 91 ? -8.183 -1.484 -15.099 1.00 60.66 91 GLU A C 1
ATOM 716 O O . GLU A 1 91 ? -7.523 -2.471 -15.442 1.00 60.66 91 GLU A O 1
ATOM 721 N N . ARG A 1 92 ? -7.879 -0.724 -14.038 1.00 60.88 92 ARG A N 1
ATOM 722 C CA . ARG A 1 92 ? -6.826 -1.106 -13.102 1.00 60.88 92 ARG A CA 1
ATOM 723 C C . ARG A 1 92 ? -7.085 -2.560 -12.759 1.00 60.88 92 ARG A C 1
ATOM 725 O O . ARG A 1 92 ? -8.106 -2.854 -12.136 1.00 60.88 92 ARG A O 1
ATOM 732 N N . VAL A 1 93 ? -6.200 -3.445 -13.223 1.00 64.88 93 VAL A N 1
ATOM 733 C CA . VAL A 1 93 ? -6.313 -4.867 -12.930 1.00 64.88 93 VAL A CA 1
ATOM 734 C C . VAL A 1 93 ? -6.299 -4.928 -11.422 1.00 64.88 93 VAL A C 1
ATOM 736 O O . VAL A 1 93 ? -5.298 -4.575 -10.801 1.00 64.88 93 VAL A O 1
ATOM 739 N N . THR A 1 94 ? -7.458 -5.246 -10.850 1.00 69.31 94 THR A N 1
ATOM 740 C CA . THR A 1 94 ? -7.611 -5.328 -9.407 1.00 69.31 94 THR A CA 1
ATOM 741 C C . THR A 1 94 ? -6.671 -6.448 -8.993 1.00 69.31 94 THR A C 1
ATOM 743 O O . THR A 1 94 ? -6.874 -7.590 -9.415 1.00 69.31 94 THR A O 1
ATOM 746 N N . PRO A 1 95 ? -5.585 -6.141 -8.273 1.00 76.81 95 PRO A N 1
ATOM 747 C CA . PRO A 1 95 ? -4.654 -7.179 -7.894 1.00 76.81 95 PRO A CA 1
ATOM 748 C C . PRO A 1 95 ? -5.394 -8.179 -6.994 1.00 76.81 95 PRO A C 1
ATOM 750 O O . PRO A 1 95 ? -6.298 -7.769 -6.264 1.00 76.81 95 PRO A O 1
ATOM 753 N N . PRO A 1 96 ? -5.034 -9.475 -6.996 1.00 77.81 96 PRO A N 1
ATOM 754 C CA . PRO A 1 96 ? -5.771 -10.493 -6.239 1.00 77.81 96 PRO A CA 1
ATOM 755 C C . PRO A 1 96 ? -5.966 -10.158 -4.751 1.00 77.81 96 PRO A C 1
ATOM 757 O O . PRO A 1 96 ? -6.949 -10.569 -4.134 1.00 77.81 96 PRO A O 1
ATOM 760 N N . TRP A 1 97 ? -5.049 -9.381 -4.173 1.00 82.31 97 TRP A N 1
ATOM 761 C CA . TRP A 1 97 ? -5.146 -8.917 -2.796 1.00 82.31 97 TRP A CA 1
ATOM 762 C C . TRP A 1 97 ? -6.192 -7.827 -2.554 1.00 82.31 97 TRP A C 1
ATOM 764 O O . TRP A 1 97 ? -6.715 -7.733 -1.446 1.00 82.31 97 TRP A O 1
ATOM 774 N N . ALA A 1 98 ? -6.568 -7.032 -3.555 1.00 86.19 98 ALA A N 1
ATOM 775 C CA . ALA A 1 98 ? -7.609 -6.023 -3.379 1.00 86.19 98 ALA A CA 1
ATOM 776 C C . ALA A 1 98 ? -8.974 -6.682 -3.118 1.00 86.19 98 ALA A C 1
ATOM 778 O O . ALA A 1 98 ? -9.757 -6.178 -2.317 1.00 86.19 98 ALA A O 1
ATOM 779 N N . ASP A 1 99 ? -9.223 -7.873 -3.671 1.00 87.69 99 ASP A N 1
ATOM 780 C CA . ASP A 1 99 ? -10.409 -8.664 -3.324 1.00 87.69 99 ASP A CA 1
ATOM 781 C C . ASP A 1 99 ? -10.362 -9.199 -1.886 1.00 87.69 99 ASP A C 1
ATOM 783 O O . ASP A 1 99 ? -11.400 -9.305 -1.231 1.00 87.69 99 ASP A O 1
ATOM 787 N N . LEU A 1 100 ? -9.176 -9.539 -1.366 1.00 89.69 100 LEU A N 1
ATOM 788 C CA . LEU A 1 100 ? -9.016 -9.905 0.048 1.00 89.69 100 LEU A CA 1
ATOM 789 C C . LEU A 1 100 ? -9.313 -8.706 0.951 1.00 89.69 100 LEU A C 1
ATOM 791 O O . LEU A 1 100 ? -10.116 -8.827 1.876 1.00 89.69 100 LEU A O 1
ATOM 795 N N . PHE A 1 101 ? -8.756 -7.541 0.623 1.00 92.75 101 PHE A N 1
ATOM 796 C CA . PHE A 1 101 ? -9.021 -6.301 1.343 1.00 92.75 101 PHE A CA 1
ATOM 797 C C . PHE A 1 101 ? -10.514 -5.937 1.345 1.00 92.75 101 PHE A C 1
ATOM 799 O O . PHE A 1 101 ? -11.088 -5.695 2.408 1.00 92.75 101 PHE A O 1
ATOM 806 N N . ARG A 1 102 ? -11.186 -6.001 0.188 1.00 92.31 102 ARG A N 1
ATOM 807 C CA . ARG A 1 102 ? -12.641 -5.795 0.081 1.00 92.31 102 ARG A CA 1
ATOM 808 C C . ARG A 1 102 ? -13.429 -6.766 0.947 1.00 92.31 102 ARG A C 1
ATOM 810 O O . ARG A 1 102 ? -14.317 -6.351 1.684 1.00 92.31 102 ARG A O 1
ATOM 817 N N . ARG A 1 103 ? -13.067 -8.054 0.943 1.00 93.06 103 ARG A N 1
ATOM 818 C CA . ARG A 1 103 ? -13.701 -9.047 1.825 1.00 93.06 103 ARG A CA 1
ATOM 819 C C . ARG A 1 103 ? -13.509 -8.713 3.304 1.00 93.06 103 ARG A C 1
ATOM 821 O O . ARG A 1 103 ? -14.426 -8.951 4.093 1.00 93.06 103 ARG A O 1
ATOM 828 N N . ALA A 1 104 ? -12.356 -8.174 3.699 1.00 94.81 104 ALA A N 1
ATOM 829 C CA . ALA A 1 104 ? -12.130 -7.712 5.066 1.00 94.81 104 ALA A CA 1
ATOM 830 C C . ALA A 1 104 ? -13.024 -6.505 5.406 1.00 94.81 104 ALA A C 1
ATOM 832 O O . ALA A 1 104 ? -13.689 -6.523 6.444 1.00 94.81 104 ALA A O 1
ATOM 833 N N . LEU A 1 105 ? -13.141 -5.521 4.506 1.00 95.31 105 LEU A N 1
ATOM 834 C CA . LEU A 1 105 ? -14.076 -4.399 4.655 1.00 95.31 105 LEU A CA 1
ATOM 835 C C . LEU A 1 105 ? -15.536 -4.870 4.756 1.00 95.31 105 LEU A C 1
ATOM 837 O O . LEU A 1 105 ? -16.258 -4.443 5.653 1.00 95.31 105 LEU A O 1
ATOM 841 N N . ASP A 1 106 ? -15.963 -5.817 3.919 1.00 95.12 106 ASP A N 1
ATOM 842 C CA . ASP A 1 106 ? -17.313 -6.395 3.956 1.00 95.12 106 ASP A CA 1
ATOM 843 C C . ASP A 1 106 ? -17.607 -7.116 5.276 1.00 95.12 106 ASP A C 1
ATOM 845 O O . ASP A 1 106 ? -18.755 -7.190 5.728 1.00 95.12 106 ASP A O 1
ATOM 849 N N . ARG A 1 107 ? -16.583 -7.715 5.893 1.00 96.56 107 ARG A N 1
ATOM 850 C CA . ARG A 1 107 ? -16.702 -8.335 7.217 1.00 96.56 107 ARG A CA 1
ATOM 851 C C . ARG A 1 107 ? -16.828 -7.276 8.307 1.00 96.56 107 ARG A C 1
ATOM 853 O O . ARG A 1 107 ? -17.671 -7.454 9.183 1.00 96.56 107 ARG A O 1
ATOM 860 N N . CYS A 1 108 ? -16.060 -6.188 8.231 1.00 96.88 108 CYS A N 1
ATOM 861 C CA . CYS A 1 108 ? -16.207 -5.036 9.123 1.00 96.88 108 CYS A CA 1
ATOM 862 C C . CYS A 1 108 ? -17.622 -4.450 9.035 1.00 96.88 108 CYS A C 1
ATOM 864 O O . CYS A 1 108 ? -18.309 -4.378 10.055 1.00 96.88 108 CYS A O 1
ATOM 866 N N . ALA A 1 109 ? -18.095 -4.152 7.822 1.00 96.12 109 ALA A N 1
ATOM 867 C CA . ALA A 1 109 ? -19.421 -3.596 7.565 1.00 96.12 109 ALA A CA 1
ATOM 868 C C . ALA A 1 109 ? -20.541 -4.472 8.146 1.00 96.12 109 ALA A C 1
ATOM 870 O O . ALA A 1 109 ? -21.360 -4.014 8.941 1.00 96.12 109 ALA A O 1
ATOM 871 N N . ARG A 1 110 ? -20.541 -5.776 7.831 1.00 96.75 110 ARG A N 1
ATOM 872 C CA . ARG A 1 110 ? -21.545 -6.724 8.355 1.00 96.75 110 ARG A CA 1
ATOM 873 C C . ARG A 1 110 ? -21.512 -6.870 9.874 1.00 96.75 110 ARG A C 1
ATOM 875 O O . ARG A 1 110 ? -22.529 -7.212 10.469 1.00 96.75 110 ARG A O 1
ATOM 882 N N . ALA A 1 111 ? -20.358 -6.640 10.491 1.00 96.94 111 ALA A N 1
ATOM 883 C CA . ALA A 1 111 ? -20.192 -6.658 11.938 1.00 96.94 111 ALA A CA 1
ATOM 884 C C . ALA A 1 111 ? -20.452 -5.288 12.597 1.00 96.94 111 ALA A C 1
ATOM 886 O O . ALA A 1 111 ? -20.200 -5.152 13.795 1.00 96.94 111 ALA A O 1
ATO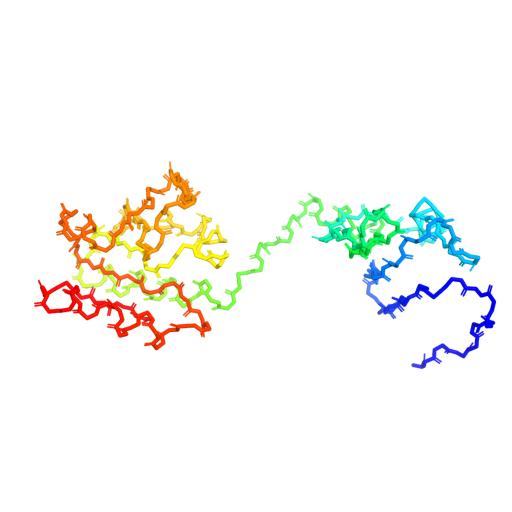M 887 N N . GLY A 1 112 ? -20.922 -4.285 11.843 1.00 97.31 112 GLY A N 1
ATOM 888 C CA . GLY A 1 112 ? -21.192 -2.935 12.342 1.00 97.31 112 GLY A CA 1
ATOM 889 C C . GLY A 1 112 ? -19.934 -2.168 12.757 1.00 97.31 112 GLY A C 1
ATOM 890 O O . GLY A 1 112 ? -20.004 -1.332 13.653 1.00 97.31 112 GLY A O 1
ATOM 891 N N . ARG A 1 113 ? -18.774 -2.487 12.170 1.00 98.06 113 ARG A N 1
ATOM 892 C CA . ARG A 1 113 ? -17.485 -1.845 12.471 1.00 98.06 113 ARG A CA 1
ATOM 893 C C . ARG A 1 113 ? -17.256 -0.719 11.481 1.00 98.06 113 ARG A C 1
ATOM 895 O O . ARG A 1 113 ? -17.058 -0.977 10.299 1.00 98.06 113 ARG A O 1
ATOM 902 N N . THR A 1 114 ? -17.281 0.511 11.973 1.00 97.69 114 THR A N 1
ATOM 903 C CA . THR A 1 114 ? -17.318 1.716 11.136 1.00 97.69 114 THR A CA 1
ATOM 904 C C . THR A 1 114 ? -16.002 2.481 11.157 1.00 97.69 114 THR A C 1
ATOM 906 O O . THR A 1 114 ? -15.669 3.155 10.189 1.00 97.69 114 THR A O 1
ATOM 909 N N . ARG A 1 115 ? -15.223 2.365 12.236 1.00 98.19 115 ARG A N 1
ATOM 910 C CA . ARG A 1 115 ? -13.966 3.086 12.438 1.00 98.19 115 ARG A CA 1
ATOM 911 C C . ARG A 1 115 ? -12.798 2.107 12.528 1.00 98.19 115 ARG A C 1
ATOM 913 O O . ARG A 1 115 ? -12.515 1.556 13.588 1.00 98.19 115 ARG A O 1
ATOM 920 N N . VAL A 1 116 ? -12.130 1.867 11.405 1.00 98.38 116 VAL A N 1
ATOM 921 C CA . VAL A 1 116 ? -11.165 0.768 11.242 1.00 98.38 116 VAL A CA 1
ATOM 922 C C . VAL A 1 116 ? -9.757 1.308 10.982 1.00 98.38 116 VAL A C 1
ATOM 924 O O . VAL A 1 116 ? -9.593 2.377 10.396 1.00 98.38 116 VAL A O 1
ATOM 927 N N . ALA A 1 117 ? -8.725 0.578 11.403 1.00 98.12 117 ALA A N 1
ATOM 928 C CA . ALA A 1 117 ? -7.335 0.863 11.037 1.00 98.12 117 ALA A CA 1
ATOM 929 C C . ALA A 1 117 ? -6.708 -0.288 10.237 1.00 98.12 117 ALA A C 1
ATOM 931 O O . ALA A 1 117 ? -7.089 -1.449 10.403 1.00 98.12 117 ALA A O 1
ATOM 932 N N . LEU A 1 118 ? -5.722 0.028 9.395 1.00 97.06 118 LEU A N 1
ATOM 933 C CA . LEU A 1 118 ? -4.909 -0.968 8.688 1.00 97.06 118 LEU A CA 1
ATOM 934 C C . LEU A 1 118 ? -3.616 -1.229 9.444 1.00 97.06 118 LEU A C 1
ATOM 936 O O . LEU A 1 118 ? -2.957 -0.274 9.814 1.00 97.06 118 LEU A O 1
ATOM 940 N N . TYR A 1 119 ? -3.206 -2.479 9.635 1.00 96.88 119 TYR A N 1
ATOM 941 C CA . TYR A 1 119 ? -1.915 -2.809 10.241 1.00 96.88 119 TYR A CA 1
ATOM 942 C C . TYR A 1 119 ? -0.900 -3.193 9.160 1.00 96.88 119 TYR A C 1
ATOM 944 O O . TYR A 1 119 ? -1.045 -4.222 8.501 1.00 96.88 119 TYR A O 1
ATOM 952 N N . GLY A 1 120 ? 0.131 -2.360 9.025 1.00 93.88 120 GLY A N 1
ATOM 953 C CA . GLY A 1 120 ? 1.290 -2.484 8.148 1.00 93.88 120 GLY A CA 1
ATOM 954 C C . GLY A 1 120 ? 1.352 -1.293 7.195 1.00 93.88 120 GLY A C 1
ATOM 955 O O . GLY A 1 120 ? 0.399 -1.069 6.459 1.00 93.88 120 GLY A O 1
ATOM 956 N N . ALA A 1 121 ? 2.457 -0.542 7.159 1.00 92.19 121 ALA A N 1
ATOM 957 C CA . ALA A 1 121 ? 2.652 0.616 6.269 1.00 92.19 121 ALA A CA 1
ATOM 958 C C . ALA A 1 121 ? 3.567 0.323 5.056 1.00 92.19 121 ALA A C 1
ATOM 960 O O . ALA A 1 121 ? 4.162 1.232 4.460 1.00 92.19 121 ALA A O 1
ATOM 961 N N . GLY A 1 122 ? 3.693 -0.956 4.689 1.00 88.56 122 GLY A N 1
ATOM 962 C CA . GLY A 1 122 ? 4.516 -1.414 3.568 1.00 88.56 122 GLY A CA 1
ATOM 963 C C . GLY A 1 122 ? 3.970 -1.028 2.188 1.00 88.56 122 GLY A C 1
ATOM 964 O O . GLY A 1 122 ? 2.915 -0.406 2.057 1.00 88.56 122 GLY A O 1
ATOM 965 N N . THR A 1 123 ? 4.686 -1.433 1.134 1.00 85.38 123 THR A N 1
ATOM 966 C CA . THR A 1 123 ? 4.346 -1.139 -0.274 1.00 85.38 123 THR A CA 1
ATOM 967 C C . THR A 1 123 ? 2.905 -1.510 -0.622 1.00 85.38 123 THR A C 1
ATOM 969 O O . THR A 1 123 ? 2.206 -0.717 -1.245 1.00 85.38 123 THR A O 1
ATOM 972 N N . HIS A 1 124 ? 2.437 -2.662 -0.140 1.00 84.56 124 HIS A N 1
ATOM 973 C CA . HIS A 1 124 ? 1.073 -3.142 -0.358 1.00 84.56 124 HIS A CA 1
ATOM 974 C C . HIS A 1 124 ? 0.006 -2.165 0.164 1.00 84.56 124 HIS A C 1
ATOM 976 O O . HIS A 1 124 ? -0.947 -1.821 -0.533 1.00 84.56 124 HIS A O 1
ATOM 982 N N . THR A 1 125 ? 0.190 -1.640 1.374 1.00 89.38 125 THR A N 1
ATOM 983 C CA . THR A 1 125 ? -0.754 -0.685 1.963 1.00 89.38 125 THR A CA 1
ATOM 984 C C . THR A 1 125 ? -0.772 0.638 1.211 1.00 89.38 125 THR A C 1
ATOM 986 O O . THR A 1 125 ? -1.814 1.271 1.094 1.00 89.38 125 THR A O 1
ATOM 989 N N . ARG A 1 126 ? 0.363 1.058 0.643 1.00 89.31 126 ARG A N 1
ATOM 990 C CA . ARG A 1 126 ? 0.420 2.270 -0.190 1.00 89.31 126 ARG A CA 1
ATOM 991 C C . ARG A 1 126 ? -0.338 2.087 -1.495 1.00 89.31 126 ARG A C 1
ATOM 993 O O . ARG A 1 126 ? -0.996 3.017 -1.944 1.00 89.31 126 ARG A O 1
ATOM 1000 N N . THR A 1 127 ? -0.292 0.889 -2.073 1.00 87.06 127 THR A N 1
ATOM 1001 C CA . THR A 1 127 ? -1.068 0.593 -3.276 1.00 87.06 127 THR A CA 1
ATOM 1002 C C . THR A 1 127 ? -2.569 0.537 -3.006 1.00 87.06 127 THR A C 1
ATOM 1004 O O . THR A 1 127 ? -3.319 0.729 -3.951 1.00 87.06 127 THR A O 1
ATOM 1007 N N . LEU A 1 128 ? -3.020 0.364 -1.752 1.00 89.06 128 LEU A N 1
ATOM 1008 C CA . LEU A 1 128 ? -4.445 0.298 -1.400 1.00 89.06 128 LEU A CA 1
ATOM 1009 C C . LEU A 1 128 ? -5.214 1.624 -1.541 1.00 89.06 128 LEU A C 1
ATOM 1011 O O . LEU A 1 128 ? -6.440 1.598 -1.470 1.00 89.06 128 LEU A O 1
ATOM 1015 N N . GLU A 1 129 ? -4.537 2.759 -1.757 1.00 89.62 129 GLU A N 1
ATOM 1016 C CA . GLU A 1 129 ? -5.149 4.099 -1.831 1.00 89.62 129 GLU A CA 1
ATOM 1017 C C . GLU A 1 129 ? -6.477 4.168 -2.613 1.00 89.62 129 GLU A C 1
ATOM 1019 O O . GLU A 1 129 ? -7.435 4.717 -2.069 1.00 89.62 129 GLU A O 1
ATOM 1024 N N . PRO A 1 130 ? -6.606 3.578 -3.821 1.00 87.69 130 PRO A N 1
ATOM 1025 C CA . PRO A 1 130 ? -7.840 3.661 -4.606 1.00 87.69 130 PRO A CA 1
ATOM 1026 C C . PRO A 1 130 ? -9.056 2.982 -3.964 1.00 87.69 130 PRO A C 1
ATOM 1028 O O . PRO A 1 130 ? -10.178 3.243 -4.385 1.00 87.69 130 PRO A O 1
ATOM 1031 N N . TRP A 1 131 ? -8.836 2.098 -2.990 1.00 89.62 131 TRP A N 1
ATOM 1032 C CA . TRP A 1 131 ? -9.867 1.272 -2.361 1.00 89.62 131 TRP A CA 1
ATOM 1033 C C . TRP A 1 131 ? -10.187 1.696 -0.922 1.00 89.62 131 TRP A C 1
ATOM 1035 O O . TRP A 1 131 ? -11.150 1.202 -0.342 1.00 89.62 131 TRP A O 1
ATOM 1045 N N . LEU A 1 132 ? -9.408 2.607 -0.322 1.00 90.75 132 LEU A N 1
ATOM 1046 C CA . LEU A 1 132 ? -9.586 2.997 1.086 1.00 90.75 132 LEU A CA 1
ATOM 1047 C C . LEU A 1 132 ? -10.918 3.704 1.369 1.00 90.75 132 LEU A C 1
ATOM 1049 O O . LEU A 1 132 ? -11.396 3.631 2.499 1.00 90.75 132 LEU A O 1
ATOM 1053 N N . ASP A 1 133 ? -11.490 4.361 0.357 1.00 91.31 133 ASP A N 1
ATOM 1054 C CA . ASP A 1 133 ? -12.767 5.085 0.428 1.00 91.31 133 ASP A CA 1
ATOM 1055 C C . ASP A 1 133 ? -13.859 4.424 -0.435 1.00 91.31 133 ASP A C 1
ATOM 1057 O O . ASP A 1 133 ? -14.831 5.069 -0.813 1.00 91.31 133 ASP A O 1
ATOM 1061 N N . GLU A 1 134 ? -13.714 3.140 -0.787 1.00 87.81 134 GLU A N 1
ATOM 1062 C CA . GLU A 1 134 ? -14.704 2.429 -1.620 1.00 87.81 134 GLU A CA 1
ATOM 1063 C C . GLU A 1 134 ? -16.049 2.220 -0.895 1.00 87.81 134 GLU A C 1
ATOM 1065 O O . GLU A 1 134 ? -17.061 1.914 -1.526 1.00 87.81 134 GLU A O 1
ATOM 1070 N N . ARG A 1 135 ? -16.076 2.386 0.434 1.00 90.25 135 ARG A N 1
ATOM 1071 C CA . ARG A 1 135 ? -17.257 2.179 1.277 1.00 90.25 135 ARG A CA 1
ATOM 1072 C C . ARG A 1 135 ? -17.537 3.376 2.180 1.00 90.25 135 ARG A C 1
ATOM 1074 O O . ARG A 1 135 ? -16.669 3.809 2.930 1.00 90.25 135 ARG A O 1
ATOM 1081 N N . ASP A 1 136 ? -18.792 3.819 2.193 1.00 92.81 136 ASP A N 1
ATOM 1082 C CA . ASP A 1 136 ? -19.255 4.904 3.071 1.00 92.81 136 ASP A CA 1
ATOM 1083 C C . ASP A 1 136 ? -19.500 4.446 4.523 1.00 92.81 136 ASP A C 1
ATOM 1085 O O . ASP A 1 136 ? -19.482 5.254 5.451 1.00 92.81 136 ASP A O 1
ATOM 1089 N N . ASP A 1 137 ? -19.746 3.150 4.738 1.00 95.88 137 ASP A N 1
ATOM 1090 C CA . ASP A 1 137 ? -20.096 2.566 6.040 1.00 95.88 137 ASP A CA 1
ATOM 1091 C C . ASP A 1 137 ? -18.887 2.058 6.845 1.00 95.88 137 ASP A C 1
ATOM 1093 O O . ASP A 1 137 ? -19.026 1.739 8.028 1.00 95.88 137 ASP A O 1
ATOM 1097 N N . VAL A 1 138 ? -17.696 2.016 6.237 1.00 97.62 138 VAL A N 1
ATOM 1098 C CA . VAL A 1 138 ? -16.438 1.628 6.888 1.00 97.62 138 VAL A CA 1
ATOM 1099 C C . VAL A 1 138 ? -15.356 2.638 6.542 1.00 97.62 138 VAL A C 1
ATOM 1101 O O . VAL A 1 138 ? -14.878 2.699 5.416 1.00 97.62 138 VAL A O 1
ATOM 1104 N N . ARG A 1 139 ? -14.910 3.398 7.538 1.00 97.25 139 ARG A N 1
ATOM 1105 C CA . ARG A 1 139 ? -13.869 4.410 7.390 1.00 97.25 139 ARG A CA 1
ATOM 1106 C C . ARG A 1 139 ? -12.530 3.897 7.901 1.00 97.25 139 ARG A C 1
ATOM 1108 O O . ARG A 1 139 ? -12.387 3.594 9.088 1.00 97.25 139 ARG A O 1
ATOM 1115 N N . ILE A 1 140 ? -11.524 3.909 7.030 1.00 97.88 140 ILE A N 1
ATOM 1116 C CA . ILE A 1 140 ? -10.129 3.679 7.414 1.00 97.88 140 ILE A CA 1
ATOM 1117 C C . ILE A 1 140 ? -9.537 4.977 7.969 1.00 97.88 140 ILE A C 1
ATOM 1119 O O . ILE A 1 140 ? -9.338 5.946 7.237 1.00 97.88 140 ILE A O 1
ATOM 1123 N N . VAL A 1 141 ? -9.279 5.019 9.278 1.00 97.81 141 VAL A N 1
ATOM 1124 C CA . VAL A 1 141 ? -8.885 6.257 9.978 1.00 97.81 141 VAL A CA 1
ATOM 1125 C C . VAL A 1 141 ? -7.389 6.397 10.226 1.00 97.81 141 VAL A C 1
ATOM 1127 O O . VAL A 1 141 ? -6.924 7.511 10.454 1.00 97.81 141 VAL A O 1
ATOM 1130 N N . ALA A 1 142 ? -6.643 5.294 10.186 1.00 97.38 142 ALA A N 1
ATOM 1131 C CA . ALA A 1 142 ? -5.204 5.278 10.416 1.00 97.38 142 ALA A CA 1
ATOM 1132 C C . ALA A 1 142 ? -4.550 4.031 9.807 1.00 97.38 142 ALA A C 1
ATOM 1134 O O . ALA A 1 142 ? -5.212 3.019 9.552 1.00 97.38 142 ALA A O 1
ATOM 1135 N N . VAL A 1 143 ? -3.234 4.108 9.630 1.00 96.75 143 VAL A N 1
ATOM 1136 C CA . VAL A 1 143 ? -2.362 2.968 9.342 1.00 96.75 143 VAL A CA 1
ATOM 1137 C C . VAL A 1 143 ? -1.458 2.744 10.553 1.00 96.75 143 VAL A C 1
ATOM 1139 O O . VAL A 1 143 ? -0.817 3.670 11.027 1.00 96.75 143 VAL A O 1
ATOM 1142 N N . ILE A 1 144 ? -1.415 1.530 11.079 1.00 96.56 144 ILE A N 1
ATOM 1143 C CA . ILE A 1 144 ? -0.624 1.122 12.236 1.00 96.56 144 ILE A CA 1
ATOM 1144 C C . ILE A 1 144 ? 0.685 0.521 11.729 1.00 96.56 144 ILE A C 1
ATOM 1146 O O . ILE A 1 144 ? 0.653 -0.394 10.907 1.00 96.56 144 ILE A O 1
ATOM 1150 N N . ASP A 1 145 ? 1.825 0.979 12.236 1.00 94.31 145 ASP A N 1
ATOM 1151 C CA . ASP A 1 145 ? 3.134 0.387 11.945 1.00 94.31 145 ASP A CA 1
ATOM 1152 C C . ASP A 1 145 ? 4.015 0.360 13.201 1.00 94.31 145 ASP A C 1
ATOM 1154 O O . ASP A 1 145 ? 3.977 1.285 14.009 1.00 94.31 145 ASP A O 1
ATOM 1158 N N . ASP A 1 146 ? 4.810 -0.700 13.388 1.00 92.88 146 ASP A N 1
ATOM 1159 C CA . ASP A 1 146 ? 5.717 -0.806 14.542 1.00 92.88 146 ASP A CA 1
ATOM 1160 C C . ASP A 1 146 ? 6.870 0.202 14.477 1.00 92.88 146 ASP A C 1
ATOM 1162 O O . ASP A 1 146 ? 7.451 0.540 15.508 1.00 92.88 146 ASP A O 1
ATOM 1166 N N . ASN A 1 147 ? 7.230 0.659 13.274 1.00 89.12 147 ASN A N 1
ATOM 1167 C CA . ASN A 1 147 ? 8.259 1.662 13.060 1.00 89.12 147 ASN A CA 1
ATOM 1168 C C . ASN A 1 147 ? 7.656 2.898 12.373 1.00 89.12 147 ASN A C 1
ATOM 1170 O O . ASN A 1 147 ? 7.901 3.133 11.188 1.00 89.12 147 ASN A O 1
ATOM 1174 N N . PRO A 1 148 ? 6.895 3.731 13.107 1.00 78.69 148 PRO A N 1
ATOM 1175 C CA . PRO A 1 148 ? 6.272 4.928 12.539 1.00 78.69 148 PRO A CA 1
ATOM 1176 C C . PRO A 1 148 ? 7.305 6.002 12.135 1.00 78.69 148 PRO A C 1
ATOM 1178 O O . PRO A 1 148 ? 6.968 6.937 11.402 1.00 78.69 148 PRO A O 1
ATOM 1181 N N . ALA A 1 149 ? 8.561 5.863 12.589 1.00 65.19 149 ALA A N 1
ATOM 1182 C CA . ALA A 1 149 ? 9.585 6.903 12.656 1.00 65.19 149 ALA A CA 1
ATOM 1183 C C . ALA A 1 149 ? 10.307 7.308 11.348 1.00 65.19 149 ALA A C 1
ATOM 1185 O O . ALA A 1 149 ? 10.939 8.362 11.373 1.00 65.19 149 ALA A O 1
ATOM 1186 N N . PRO A 1 150 ? 10.200 6.621 10.189 1.00 52.97 150 PRO A N 1
ATOM 1187 C CA . PRO A 1 150 ? 10.544 7.250 8.914 1.00 52.97 150 PRO A CA 1
ATOM 1188 C C . PRO A 1 150 ? 9.343 7.926 8.239 1.00 52.97 150 PRO A C 1
ATOM 1190 O O . PRO A 1 150 ? 9.541 8.695 7.305 1.00 52.97 150 PRO A O 1
ATOM 1193 N N . SER A 1 151 ? 8.105 7.641 8.661 1.00 51.34 151 SER A N 1
ATOM 1194 C CA . SER A 1 151 ? 6.918 8.099 7.932 1.00 51.34 151 SER A CA 1
ATOM 1195 C C . SER A 1 151 ? 6.558 9.534 8.263 1.00 51.34 151 SER A C 1
ATOM 1197 O O . SER A 1 151 ? 6.276 10.270 7.331 1.00 51.34 151 SER A O 1
ATOM 1199 N N . GLY A 1 152 ? 6.525 9.937 9.543 1.00 59.84 152 GLY A N 1
ATOM 1200 C CA . GLY A 1 152 ? 6.098 11.286 9.969 1.00 59.84 152 GLY A CA 1
ATOM 1201 C C . GLY A 1 152 ? 4.813 11.807 9.295 1.00 59.84 152 GLY A C 1
ATOM 1202 O O . GLY A 1 152 ? 4.564 13.007 9.252 1.00 59.84 152 GLY A O 1
ATOM 1203 N N . GLY A 1 153 ? 4.034 10.927 8.678 1.00 79.00 153 GLY A N 1
ATOM 1204 C CA . GLY A 1 153 ? 3.494 11.254 7.373 1.00 79.00 153 GLY A CA 1
ATOM 1205 C C . GLY A 1 153 ? 2.644 10.120 6.868 1.00 79.00 153 GLY A C 1
ATOM 1206 O O . GLY A 1 153 ? 2.725 8.968 7.291 1.00 79.00 153 GLY A O 1
ATOM 1207 N N . THR A 1 154 ? 1.700 10.524 6.054 1.00 90.75 154 THR A N 1
ATOM 1208 C CA . THR A 1 154 ? 0.520 9.742 5.780 1.00 90.75 154 THR A CA 1
ATOM 1209 C C . THR A 1 154 ? 0.805 8.615 4.798 1.00 90.75 154 THR A C 1
ATOM 1211 O O . THR A 1 154 ? 1.510 8.828 3.815 1.00 90.75 154 THR A O 1
ATOM 1214 N N . VAL A 1 155 ? 0.176 7.456 4.980 1.00 90.88 155 VAL A N 1
ATOM 1215 C CA . VAL A 1 155 ? 0.041 6.460 3.910 1.00 90.88 155 VAL A CA 1
ATOM 1216 C C . VAL A 1 155 ? -1.309 6.670 3.262 1.00 90.88 155 VAL A C 1
ATOM 1218 O O . VAL A 1 155 ? -2.331 6.638 3.946 1.00 90.88 155 VAL A O 1
ATOM 1221 N N . ALA A 1 156 ? -1.293 6.939 1.955 1.00 88.94 156 ALA A N 1
ATOM 1222 C CA . ALA A 1 156 ? -2.493 7.256 1.194 1.00 88.94 156 ALA A CA 1
ATOM 1223 C C . ALA A 1 156 ? -3.318 8.363 1.877 1.00 88.94 156 ALA A C 1
ATOM 1225 O O . ALA A 1 156 ? -4.518 8.235 2.004 1.00 88.94 156 ALA A O 1
ATOM 1226 N N . GLY A 1 157 ? -2.704 9.403 2.452 1.00 91.25 157 GLY A N 1
ATOM 1227 C CA . GLY A 1 157 ? -3.426 10.468 3.172 1.00 91.25 157 GLY A CA 1
ATOM 1228 C C . GLY A 1 157 ? -3.947 10.119 4.580 1.00 91.25 157 GLY A C 1
ATOM 1229 O O . GLY A 1 157 ? -4.595 10.957 5.202 1.00 91.25 157 GLY A O 1
ATOM 1230 N N . ARG A 1 158 ? -3.678 8.918 5.117 1.00 95.25 158 ARG A N 1
ATOM 1231 C CA . ARG A 1 158 ? -4.089 8.498 6.474 1.00 95.25 158 ARG A CA 1
ATOM 1232 C C . ARG A 1 158 ? -2.877 8.542 7.400 1.00 95.25 158 ARG A C 1
ATOM 1234 O O . ARG A 1 158 ? -1.793 8.155 6.965 1.00 95.25 158 ARG A O 1
ATOM 1241 N N . PRO A 1 159 ? -3.016 9.008 8.652 1.00 95.75 159 PRO A N 1
ATOM 1242 C CA . PRO A 1 159 ? -1.886 9.078 9.570 1.00 95.75 159 PRO A CA 1
ATOM 1243 C C . PRO A 1 159 ? -1.314 7.680 9.818 1.00 95.75 159 PRO A C 1
ATOM 1245 O O . PRO A 1 159 ? -2.069 6.727 10.027 1.00 95.75 159 PRO A O 1
ATOM 1248 N N . VAL A 1 160 ? 0.016 7.575 9.795 1.00 95.56 160 VAL A N 1
ATOM 1249 C CA . VAL A 1 160 ? 0.719 6.385 10.277 1.00 95.56 160 VAL A CA 1
ATOM 1250 C C . VAL A 1 160 ? 0.963 6.558 11.770 1.00 95.56 160 VAL A C 1
ATOM 1252 O O . VAL A 1 160 ? 1.558 7.552 12.177 1.00 95.56 160 VAL A O 1
ATOM 1255 N N . VAL A 1 161 ? 0.492 5.610 12.571 1.00 95.62 161 VAL A N 1
ATOM 1256 C CA . VAL A 1 161 ? 0.568 5.631 14.034 1.00 95.62 161 VAL A CA 1
ATOM 1257 C C . VAL A 1 161 ? 1.261 4.375 14.552 1.00 95.62 161 VAL A C 1
ATOM 1259 O O . VAL A 1 161 ? 1.195 3.308 13.938 1.00 95.62 161 VAL A O 1
ATOM 1262 N N . SER A 1 162 ? 1.910 4.484 15.704 1.00 95.19 162 SER A N 1
ATOM 1263 C CA . SER A 1 162 ? 2.372 3.323 16.463 1.00 95.19 162 SER A CA 1
ATOM 1264 C C . SER A 1 162 ? 1.191 2.487 16.975 1.00 95.19 162 SER A C 1
ATOM 1266 O O . SER A 1 162 ? 0.069 2.990 17.102 1.00 95.19 162 SER A O 1
ATOM 1268 N N . PRO A 1 163 ? 1.415 1.216 17.353 1.00 96.19 163 PRO A N 1
ATOM 1269 C CA . PRO A 1 163 ? 0.370 0.416 17.980 1.00 96.19 163 PRO A CA 1
ATOM 1270 C C . PRO A 1 163 ? -0.148 1.001 19.307 1.00 96.19 163 PRO A C 1
ATOM 1272 O O . PRO A 1 163 ? -1.303 0.763 19.656 1.00 96.19 163 PRO A O 1
ATOM 1275 N N . ASP A 1 164 ? 0.676 1.763 20.032 1.00 95.06 164 ASP A N 1
ATOM 1276 C CA . ASP A 1 164 ? 0.283 2.390 21.301 1.00 95.06 164 ASP A CA 1
ATOM 1277 C C . ASP A 1 164 ? -0.593 3.631 21.073 1.00 95.06 164 ASP A C 1
ATOM 1279 O O . ASP A 1 164 ? -1.619 3.799 21.731 1.00 95.06 164 ASP A O 1
ATOM 1283 N N . GLU A 1 165 ? -0.263 4.461 20.081 1.00 95.75 165 GLU A N 1
ATOM 1284 C CA . GLU A 1 165 ? -1.137 5.560 19.647 1.00 95.75 165 GLU A CA 1
ATOM 1285 C C . GLU A 1 165 ? -2.466 5.027 19.098 1.00 95.75 165 GLU A C 1
ATOM 1287 O O . GLU A 1 165 ? -3.528 5.558 19.420 1.00 95.75 165 GLU A O 1
ATOM 1292 N N . ALA A 1 166 ? -2.430 3.935 18.326 1.00 96.94 166 ALA A N 1
ATOM 1293 C CA . ALA A 1 166 ? -3.622 3.297 17.775 1.00 96.94 166 ALA A CA 1
ATOM 1294 C C . ALA A 1 166 ? -4.601 2.815 18.855 1.00 96.94 166 ALA A C 1
ATOM 1296 O O . ALA A 1 166 ? -5.814 2.899 18.664 1.00 96.94 166 ALA A O 1
ATOM 1297 N N . ALA A 1 167 ? -4.089 2.355 20.002 1.00 95.12 167 ALA A N 1
ATOM 1298 C CA . ALA A 1 167 ? -4.911 1.948 21.140 1.00 95.12 167 ALA A CA 1
ATOM 1299 C C . ALA A 1 167 ? -5.749 3.105 21.719 1.00 95.12 167 ALA A C 1
ATOM 1301 O O . ALA A 1 167 ? -6.737 2.855 22.401 1.00 95.12 167 ALA A O 1
ATOM 1302 N N . SER A 1 168 ? -5.390 4.356 21.412 1.00 95.19 168 SER A N 1
ATOM 1303 C CA . SER A 1 168 ? -6.094 5.564 21.856 1.00 95.19 168 SER A CA 1
ATOM 1304 C C . SER A 1 168 ? -7.077 6.127 20.812 1.00 95.19 168 SER A C 1
ATOM 1306 O O . SER A 1 168 ? -7.649 7.189 21.032 1.00 95.19 168 SER A O 1
ATOM 1308 N N . LEU A 1 169 ? -7.262 5.468 19.657 1.00 95.75 169 LEU A N 1
ATOM 1309 C CA . LEU A 1 169 ? -8.083 5.974 18.539 1.00 95.75 169 LEU A CA 1
ATOM 1310 C C . LEU A 1 169 ? -9.549 5.500 18.539 1.00 95.75 169 LEU A C 1
ATOM 1312 O O . LEU A 1 169 ? -10.255 5.772 17.558 1.00 95.75 169 LEU A O 1
ATOM 1316 N N . ASP A 1 170 ? -9.983 4.800 19.593 1.00 96.69 170 ASP A N 1
ATOM 1317 C CA . ASP A 1 170 ? -11.311 4.177 19.718 1.00 96.69 170 ASP A CA 1
ATOM 1318 C C . ASP A 1 170 ? -11.687 3.365 18.465 1.00 96.69 170 ASP A C 1
ATOM 1320 O O . ASP A 1 170 ? -12.689 3.616 17.794 1.00 96.69 170 ASP A O 1
ATOM 1324 N N . LEU A 1 171 ? -10.812 2.428 18.085 1.00 98.25 171 LEU A N 1
ATOM 1325 C CA . LEU A 1 171 ? -10.986 1.612 16.884 1.00 98.25 171 LEU A CA 1
ATOM 1326 C C . LEU A 1 171 ? -12.045 0.524 17.093 1.00 98.25 171 LEU A C 1
ATOM 1328 O O . LEU A 1 171 ? -11.980 -0.249 18.048 1.00 98.25 171 LEU A O 1
ATOM 1332 N N . ASP A 1 172 ? -12.950 0.390 16.125 1.00 98.38 172 ASP A N 1
ATOM 1333 C CA . ASP A 1 172 ? -13.937 -0.690 16.079 1.00 98.38 172 ASP A CA 1
ATOM 1334 C C . ASP A 1 172 ? -13.314 -2.019 15.638 1.00 98.38 172 ASP A C 1
ATOM 1336 O O . ASP A 1 172 ? -13.821 -3.088 15.984 1.00 98.38 172 ASP A O 1
ATOM 1340 N N . ALA A 1 173 ? -12.267 -1.953 14.809 1.00 98.50 173 ALA A N 1
ATOM 1341 C CA . ALA A 1 173 ? -11.549 -3.106 14.282 1.00 98.50 173 ALA A CA 1
ATOM 1342 C C . ALA A 1 173 ? -10.176 -2.726 13.708 1.00 98.50 173 ALA A C 1
ATOM 1344 O O . ALA A 1 173 ? -9.901 -1.565 13.391 1.00 98.50 173 ALA A O 1
ATOM 1345 N N . VAL A 1 174 ? -9.349 -3.746 13.488 1.00 98.31 174 VAL A N 1
ATOM 1346 C CA . VAL A 1 174 ? -8.093 -3.655 12.734 1.00 98.31 174 VAL A CA 1
ATOM 1347 C C . VAL A 1 174 ? -8.115 -4.659 11.580 1.00 98.31 174 VAL A C 1
ATOM 1349 O O . VAL A 1 174 ? -8.532 -5.801 11.761 1.00 98.31 174 VAL A O 1
ATOM 1352 N N . ILE A 1 175 ? -7.649 -4.260 10.400 1.00 97.31 175 ILE A N 1
ATOM 1353 C CA . ILE A 1 175 ? -7.438 -5.144 9.243 1.00 97.31 175 ILE A CA 1
ATOM 1354 C C . ILE A 1 175 ? -5.933 -5.320 9.044 1.00 97.31 175 ILE A C 1
ATOM 1356 O O . ILE A 1 175 ? -5.196 -4.335 9.031 1.00 97.31 175 ILE A O 1
ATOM 1360 N N . LEU A 1 176 ? -5.454 -6.553 8.887 1.00 95.81 176 LEU A N 1
ATOM 1361 C CA . LEU A 1 176 ? -4.049 -6.801 8.559 1.00 95.81 176 LEU A CA 1
ATOM 1362 C C . LEU A 1 176 ? -3.805 -6.577 7.063 1.00 95.81 176 LEU A C 1
ATOM 1364 O O . LEU A 1 176 ? -4.500 -7.149 6.234 1.00 95.81 176 LEU A O 1
ATOM 1368 N N . SER A 1 177 ? -2.805 -5.764 6.728 1.00 89.19 177 SER A N 1
ATOM 1369 C CA . SER A 1 177 ? -2.440 -5.437 5.346 1.00 89.19 177 SER A CA 1
ATOM 1370 C C . SER A 1 177 ? -1.079 -6.053 5.008 1.00 89.19 177 SER A C 1
ATOM 1372 O O . SER A 1 177 ? -0.051 -5.370 4.990 1.00 89.19 177 SER A O 1
ATOM 1374 N N . SER A 1 178 ? -1.036 -7.380 4.832 1.00 81.44 178 SER A N 1
ATOM 1375 C CA . SER A 1 178 ? 0.175 -8.077 4.379 1.00 81.44 178 SER A CA 1
ATOM 1376 C C . SER A 1 178 ? -0.089 -9.480 3.849 1.00 81.44 178 SER A C 1
ATOM 1378 O O . SER A 1 178 ? -0.646 -10.306 4.563 1.00 81.44 178 SER A O 1
ATOM 1380 N N . ASP A 1 179 ? 0.460 -9.766 2.668 1.00 73.88 179 ASP A N 1
ATOM 1381 C CA . ASP A 1 179 ? 0.478 -11.115 2.092 1.00 73.88 179 ASP A CA 1
ATOM 1382 C C . ASP A 1 179 ? 1.668 -11.941 2.626 1.00 73.88 179 ASP A C 1
ATOM 1384 O O . ASP A 1 179 ? 1.539 -13.114 2.964 1.00 73.88 179 ASP A O 1
ATOM 1388 N N . SER A 1 180 ? 2.852 -11.323 2.743 1.00 73.94 180 SER A N 1
ATOM 1389 C CA . SER A 1 180 ? 4.111 -12.033 3.041 1.00 73.94 180 SER A CA 1
ATOM 1390 C C . SER A 1 180 ? 4.460 -12.122 4.531 1.00 73.94 180 SER A C 1
ATOM 1392 O O . SER A 1 180 ? 5.355 -12.877 4.908 1.00 73.94 180 SER A O 1
ATOM 1394 N N . PHE A 1 181 ? 3.793 -11.342 5.388 1.00 83.31 181 PHE A N 1
ATOM 1395 C CA . PHE A 1 181 ? 4.089 -11.256 6.824 1.00 83.31 181 PHE A CA 1
ATOM 1396 C C . PHE A 1 181 ? 2.838 -11.390 7.703 1.00 83.31 181 PHE A C 1
ATOM 1398 O O . PHE A 1 181 ? 2.853 -10.961 8.861 1.00 83.31 181 PHE A O 1
ATOM 1405 N N . GLU A 1 182 ? 1.769 -12.003 7.189 1.00 85.62 182 GLU A N 1
ATOM 1406 C CA . GLU A 1 182 ? 0.482 -12.132 7.885 1.00 85.62 182 GLU A CA 1
ATOM 1407 C C . GLU A 1 182 ? 0.633 -12.731 9.295 1.00 85.62 182 GLU A C 1
ATOM 1409 O O . GLU A 1 182 ? 0.143 -12.161 10.269 1.00 85.62 182 GLU A O 1
ATOM 1414 N N . ASP A 1 183 ? 1.396 -13.817 9.450 1.00 92.12 183 ASP A N 1
ATOM 1415 C CA . ASP A 1 183 ? 1.614 -14.468 10.751 1.00 92.12 183 ASP A CA 1
ATOM 1416 C C . ASP A 1 183 ? 2.396 -13.599 11.744 1.00 92.12 183 ASP A C 1
ATOM 1418 O O . ASP A 1 183 ? 2.202 -13.674 12.964 1.00 92.12 183 ASP A O 1
ATOM 1422 N N . ALA A 1 184 ? 3.315 -12.773 11.243 1.00 92.50 184 ALA A N 1
ATOM 1423 C CA . ALA A 1 184 ? 4.047 -11.833 12.079 1.00 92.50 184 ALA A CA 1
ATOM 1424 C C . ALA A 1 184 ? 3.119 -10.706 12.547 1.00 92.50 184 ALA A C 1
ATOM 1426 O O . ALA A 1 184 ? 3.063 -10.431 13.747 1.00 92.50 184 ALA A O 1
ATOM 1427 N N . LEU A 1 185 ? 2.347 -10.112 11.633 1.00 92.00 185 LEU A N 1
ATOM 1428 C CA . LEU A 1 185 ? 1.361 -9.085 11.969 1.00 92.00 185 LEU A CA 1
ATOM 1429 C C . LEU A 1 185 ? 0.273 -9.622 12.899 1.00 92.00 185 LEU A C 1
ATOM 1431 O O . LEU A 1 185 ? -0.088 -8.961 13.869 1.00 92.00 185 LEU A O 1
ATOM 1435 N N . TRP A 1 186 ? -0.192 -10.854 12.694 1.00 95.44 186 TRP A N 1
ATOM 1436 C CA . TRP A 1 186 ? -1.173 -11.474 13.574 1.00 95.44 186 TRP A CA 1
ATOM 1437 C C . TRP A 1 186 ? -0.659 -11.615 15.005 1.00 95.44 186 TRP A C 1
ATOM 1439 O O . TRP A 1 186 ? -1.378 -11.287 15.955 1.00 95.44 186 TRP A O 1
ATOM 1449 N N . ARG A 1 187 ? 0.590 -12.061 15.182 1.00 96.25 187 ARG A N 1
ATOM 1450 C CA . ARG A 1 187 ? 1.218 -12.114 16.510 1.00 96.25 187 ARG A CA 1
ATOM 1451 C C . ARG A 1 187 ? 1.329 -10.723 17.125 1.00 96.25 187 ARG A C 1
ATOM 1453 O O . ARG A 1 187 ? 0.932 -10.536 18.269 1.00 96.25 187 ARG A O 1
ATOM 1460 N N . LYS A 1 188 ? 1.785 -9.735 16.357 1.00 95.75 188 LYS A N 1
ATOM 1461 C CA . LYS A 1 188 ? 1.935 -8.348 16.824 1.00 95.75 188 LYS A CA 1
ATOM 1462 C C . LYS A 1 188 ? 0.604 -7.654 17.132 1.00 95.75 188 LYS A C 1
ATOM 1464 O O . LYS A 1 188 ? 0.551 -6.780 17.995 1.00 95.75 188 LYS A O 1
ATOM 1469 N N . SER A 1 189 ? -0.481 -8.081 16.487 1.00 96.62 189 SER A N 1
ATOM 1470 C CA . SER A 1 189 ? -1.845 -7.600 16.740 1.00 96.62 189 SER A CA 1
ATOM 1471 C C . SER A 1 189 ? -2.461 -8.106 18.047 1.00 96.62 189 SER A C 1
ATOM 1473 O O . SER A 1 189 ? -3.575 -7.703 18.370 1.00 96.62 189 SER A O 1
ATOM 1475 N N . ALA A 1 190 ? -1.773 -8.982 18.798 1.00 97.44 190 ALA A N 1
ATOM 1476 C CA . ALA A 1 190 ? -2.287 -9.555 20.044 1.00 97.44 190 ALA A CA 1
ATOM 1477 C C . ALA A 1 190 ? -2.848 -8.484 20.989 1.00 97.44 190 ALA A C 1
ATOM 1479 O O . ALA A 1 190 ? -3.977 -8.623 21.435 1.00 97.44 190 ALA A O 1
ATOM 1480 N N . ARG A 1 191 ? -2.149 -7.352 21.149 1.00 96.50 191 ARG A N 1
ATOM 1481 C CA . ARG A 1 191 ? -2.593 -6.245 22.012 1.00 96.50 191 ARG A CA 1
ATOM 1482 C C . ARG A 1 191 ? -3.993 -5.710 21.686 1.00 96.50 191 ARG A C 1
ATOM 1484 O O . ARG A 1 191 ? -4.741 -5.375 22.593 1.00 96.50 191 ARG A O 1
ATOM 1491 N N . PHE A 1 192 ? -4.366 -5.652 20.405 1.00 97.56 192 PHE A N 1
ATOM 1492 C CA . PHE A 1 192 ? -5.695 -5.195 19.995 1.00 97.56 192 PHE A CA 1
ATOM 1493 C C . PHE A 1 192 ? -6.751 -6.240 20.344 1.00 97.56 192 PHE A C 1
ATOM 1495 O O . PHE A 1 192 ? -7.795 -5.907 20.894 1.00 97.56 192 PHE A O 1
ATOM 1502 N N . ARG A 1 193 ? -6.437 -7.517 20.102 1.00 97.31 193 ARG A N 1
ATOM 1503 C CA . ARG A 1 193 ? -7.323 -8.637 20.440 1.00 97.31 193 ARG A CA 1
ATOM 1504 C C . ARG A 1 193 ? -7.523 -8.765 21.949 1.00 97.31 193 ARG A C 1
ATOM 1506 O O . ARG A 1 193 ? -8.653 -8.960 22.384 1.00 97.31 193 ARG A O 1
ATOM 1513 N N . ASP A 1 194 ? -6.461 -8.592 22.728 1.00 97.44 194 ASP A N 1
ATOM 1514 C CA . ASP A 1 194 ? -6.492 -8.610 24.193 1.00 97.44 194 ASP A CA 1
ATOM 1515 C C . ASP A 1 194 ? -7.312 -7.434 24.754 1.00 97.44 194 ASP A C 1
ATOM 1517 O O . ASP A 1 194 ? -7.993 -7.580 25.766 1.00 97.44 194 ASP A O 1
ATOM 1521 N N . ALA A 1 195 ? -7.322 -6.294 24.053 1.00 96.56 195 ALA A N 1
ATOM 1522 C CA . ALA A 1 195 ? -8.179 -5.142 24.345 1.00 96.56 195 ALA A CA 1
ATOM 1523 C C . ALA A 1 195 ? -9.626 -5.286 23.820 1.00 96.56 195 ALA A C 1
ATOM 1525 O O . ALA A 1 195 ? -10.421 -4.358 23.944 1.00 96.56 195 ALA A O 1
ATOM 1526 N N . GLY A 1 196 ? -9.988 -6.428 23.222 1.00 97.62 196 GLY A N 1
ATOM 1527 C CA . GLY A 1 196 ? -11.326 -6.680 22.679 1.00 97.62 196 GLY A CA 1
ATOM 1528 C C . GLY A 1 196 ? -11.600 -6.053 21.307 1.00 97.62 196 GLY A C 1
ATOM 1529 O O . GLY A 1 196 ? -12.727 -6.143 20.816 1.00 97.62 196 GLY A O 1
ATOM 1530 N N . VAL A 1 197 ? -10.593 -5.460 20.658 1.00 98.25 197 VAL A N 1
ATOM 1531 C CA . VAL A 1 197 ? -10.697 -4.932 19.293 1.00 98.25 197 VAL A CA 1
ATOM 1532 C C . VAL A 1 197 ? -10.527 -6.092 18.299 1.00 98.25 197 VAL A C 1
ATOM 1534 O O . VAL A 1 197 ? -9.461 -6.717 18.251 1.00 98.25 197 VAL A O 1
ATOM 1537 N N . PRO A 1 198 ? -11.553 -6.428 17.495 1.00 97.81 198 PRO A N 1
ATOM 1538 C CA . PRO A 1 198 ? -11.471 -7.520 16.535 1.00 97.81 198 PRO A CA 1
ATOM 1539 C C . PRO A 1 198 ? -10.432 -7.234 15.446 1.00 97.81 198 PRO A C 1
ATOM 1541 O O . PRO A 1 198 ? -10.315 -6.115 14.946 1.00 97.81 198 PRO A O 1
ATOM 1544 N N . VAL A 1 199 ? -9.707 -8.281 15.046 1.00 97.56 199 VAL A N 1
ATOM 1545 C CA . VAL A 1 199 ? -8.700 -8.222 13.979 1.00 97.56 199 VAL A CA 1
ATOM 1546 C C . VAL A 1 199 ? -9.130 -9.116 12.822 1.00 97.56 199 VAL A C 1
ATOM 1548 O O . VAL A 1 199 ? -9.374 -10.311 13.014 1.00 97.56 199 VAL A O 1
ATOM 1551 N N . PHE A 1 200 ? -9.208 -8.543 11.624 1.00 95.31 200 PHE A N 1
ATOM 1552 C CA . PHE A 1 200 ? -9.555 -9.232 10.387 1.00 95.31 200 PHE A CA 1
ATOM 1553 C C . PHE A 1 200 ? -8.308 -9.497 9.541 1.00 95.31 200 PHE A C 1
ATOM 1555 O O . PHE A 1 200 ? -7.405 -8.664 9.461 1.00 95.31 200 PHE A O 1
ATOM 1562 N N . ARG A 1 201 ? -8.297 -10.678 8.926 1.00 90.00 201 ARG A N 1
ATOM 1563 C CA . ARG A 1 201 ? -7.382 -11.095 7.868 1.00 90.00 201 ARG A CA 1
ATOM 1564 C C . ARG A 1 201 ? -8.211 -11.349 6.615 1.00 90.00 201 ARG A C 1
ATOM 1566 O O . ARG A 1 201 ? -9.365 -11.834 6.799 1.00 90.00 201 ARG A O 1
#

Sequence (201 aa):
MLARGIPRDEPIVVLDVGAHTGMIYAEAHLAPDCEGAALFSDIDQTLRDHGLRLHQIHEITTRGDDLQTVQLDALWLREDLLETIRRNPLERVTPPWADLFRRALDRCARAGRTRVALYGAGTHTRTLEPWLDERDDVRIVAVIDDNPAPSGGTVAGRPVVSPDEAASLDLDAVILSSDSFEDALWRKSARFRDAGVPVFR

Secondary structure (DSSP, 8-state):
-PPP---TTS---EEE--TTSSEEEEEEEE-TTSTTPPPHHHHHHHHHHTTEEEEEEEEEEEESTTS-EEEEEEEEEEHHHHHHHHHS-------HHHHHHHHHHHHHHHTT--EEEEE--SHHHHHTGGGTTS-SSSEEEEEE-S--TTTSS-BTTB-EE-HHHHTTS--SEEEE--SSSHHHHHHHTHHHHHTT--EE-

Radius of gyration: 23.17 Å; Cα contacts (8 Å, |Δi|>4): 313; chains: 1; bounding box: 54×32×60 Å

Nearest PDB structures (foldseek):
  3nkl-assembly1_A  TM=7.439E-01  e=6.849E-04  Aliivibrio fischeri ES114
  5t6b-assembly3_C  TM=4.593E-01  e=2.202E-05  Actinomadura kijaniata
  3ikv-assembly1_B  TM=6.525E-01  e=9.456E-03  Thermus thermophilus HB27
  3ikt-assembly1_A  TM=6.817E-01  e=2.131E-02  Thermus thermophilus HB27
  3il2-assembly1_A  TM=4.644E-01  e=2.736E-02  Thermus thermophilus HB27